Protein AF-A0A523BFM5-F1 (afdb_monomer)

Foldseek 3Di:
DDPVVVLVVLLVQLVVLVVVDFPQFDPCCVPDVVRDRDHDDDDDPPDCQNVVPPPDGHHDDPVSDGDPQQPCADSVSAHEDEDAAPVSVVVDDQVRYAYEYDPPHDLVRVLVNVVSCVVNNHHYDDDDPVSVVVNVVVVVVVVVVVVVVVVPDDDDDDDDDDDPPPVVVVVVVVVVVVVVVVVVVVVVVPD

InterPro domains:
  IPR001515 Large ribosomal subunit protein eL32 [PF01655] (22-126)
  IPR001515 Large ribosomal subunit protein eL32 [PTHR23413] (10-127)
  IPR001515 Large ribosomal subunit protein eL32 [SM01393] (21-126)
  IPR001515 Large ribosomal subunit protein eL32 [cd00513] (22-126)
  IPR023654 Large ribosomal subunit protein eL32, archaea [MF_00810] (5-127)
  IPR023654 Large ribosomal subunit protein eL32, archaea [NF006332] (5-128)
  IPR036351 Large ribosomal subunit protein eL32 superfamily [SSF52042] (8-128)

pLDDT: mean 77.93, std 21.85, range [27.77, 95.56]

Radius of gyration: 36.76 Å; Cα contacts (8 Å, |Δi|>4): 151; chains: 1; bounding box: 59×86×95 Å

Secondary structure (DSSP, 8-state):
--HHHHHHHHHHHHHHHHHH----PPTTTTT-TTS-SS------TT-TTTTT-TTSPPPP-GGGPPPGGGTTB-TTSPEEEEE-SSSGGGG--TTTEEEEE-TT--HHHHHHHHHHHHHTT--BS---HHHHHHHHHHHTHHHHHHHHHHHS-----PPPPPPTTHHHHHHHHHHHHHHHHHHHHHHTT--

Organism: NCBI:txid2056631

Mean predicted aligned error: 14.41 Å

Sequence (191 aa):
MSGSDKLSRALKIREKISQRRPDFIRQEANRFPRLGEKWRSCTGIRSKMRLKKKGRAAIVESGYRSPVLARGLHPSGKREILVYNIEDLNKINPSTDVIRIASTVGKRKRLEILEKSKTLGVTVVNIRPSEKVLLEKREAPSEEVKEKETKGKAPEEERPQEPEGAEKEAMERKEEGWSAEREEKELEGSE

Nearest PDB structures (foldseek):
  9e7f-assembly1_Ab  TM=9.589E-01  e=1.610E-13  Pyrobaculum calidifontis JCM 11548
  6th6-assembly1_Bd  TM=9.663E-01  e=3.292E-13  Thermococcus kodakarensis KOD1
  2qa4-assembly1_Y  TM=9.655E-01  e=1.854E-11  Haloarcula marismortui
  4adx-assembly1_Y  TM=9.747E-01  e=2.112E-11  Methanothermobacter thermautotrophicus str. Delta H
  4v6u-assembly1_Bb  TM=9.305E-01  e=1.102E-11  Pyrococcus furiosus DSM 3638

Solvent-accessible surface area (backbone atoms only — not comparable to full-atom values): 11811 Å² total; per-residue (Å²): 132,58,74,64,59,55,47,56,51,30,43,56,50,32,50,60,48,56,77,70,51,75,90,47,60,20,85,60,19,93,77,35,82,89,41,56,58,67,63,56,88,67,78,54,90,85,36,50,46,62,68,65,39,90,95,46,72,71,73,94,56,80,87,78,59,59,48,78,93,42,53,84,41,43,96,89,70,26,39,70,42,82,34,79,56,73,70,59,58,75,80,58,53,50,87,56,34,30,39,33,6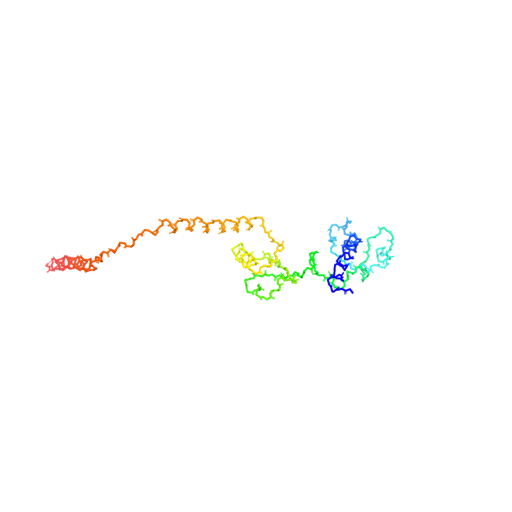9,45,87,86,53,51,72,70,62,47,51,56,42,49,54,53,27,59,78,64,60,36,52,66,74,78,75,51,73,70,57,54,55,52,51,53,62,57,57,54,55,58,56,61,49,52,58,49,55,68,71,66,71,67,82,89,74,85,75,82,83,80,75,83,60,62,67,53,56,59,48,50,58,51,52,54,53,57,50,51,63,48,51,54,57,55,61,72,68,71,120

Structure (mmCIF, N/CA/C/O backbone):
data_AF-A0A523BFM5-F1
#
_entry.id   AF-A0A523BFM5-F1
#
loop_
_atom_site.group_PDB
_atom_site.id
_atom_site.type_symbol
_atom_site.label_atom_id
_atom_site.label_alt_id
_atom_site.label_comp_id
_atom_site.label_asym_id
_atom_site.label_entity_id
_atom_site.label_seq_id
_atom_site.pdbx_PDB_ins_code
_atom_site.Cartn_x
_atom_site.Cartn_y
_atom_site.Cartn_z
_atom_site.occupancy
_atom_site.B_iso_or_equiv
_atom_site.auth_seq_id
_atom_site.auth_comp_id
_atom_site.auth_asym_id
_atom_site.auth_atom_id
_atom_site.pdbx_PDB_model_num
ATOM 1 N N . MET A 1 1 ? -20.603 -17.943 -12.851 1.00 55.81 1 MET A N 1
ATOM 2 C CA . MET A 1 1 ? -19.657 -17.675 -11.740 1.00 55.81 1 MET A CA 1
ATOM 3 C C . MET A 1 1 ? -20.125 -16.444 -10.986 1.00 55.81 1 MET A C 1
ATOM 5 O O . MET A 1 1 ? -20.315 -15.409 -11.627 1.00 55.81 1 MET A O 1
ATOM 9 N N . SER A 1 2 ? -20.326 -16.574 -9.672 1.00 76.94 2 SER A N 1
ATOM 10 C CA . SER A 1 2 ? -20.700 -15.473 -8.774 1.00 76.94 2 SER A CA 1
ATOM 11 C C . SER A 1 2 ? -19.661 -14.341 -8.831 1.00 76.94 2 SER A C 1
ATOM 13 O O . SER A 1 2 ? -18.497 -14.567 -9.176 1.00 76.94 2 SER A O 1
ATOM 15 N N . GLY A 1 3 ? -20.063 -13.103 -8.521 1.00 77.00 3 GLY A N 1
ATOM 16 C CA . GLY A 1 3 ? -19.151 -11.951 -8.471 1.00 77.00 3 GLY A CA 1
ATOM 17 C C . GLY A 1 3 ? -17.988 -12.145 -7.486 1.00 77.00 3 GLY A C 1
ATOM 18 O O . GLY A 1 3 ? -16.866 -11.726 -7.773 1.00 77.00 3 GLY A O 1
ATOM 19 N N . SER A 1 4 ? -18.233 -12.868 -6.388 1.00 81.44 4 SER A N 1
ATOM 20 C CA . SER A 1 4 ? -17.224 -13.219 -5.377 1.00 81.44 4 SER A CA 1
ATOM 21 C C . SER A 1 4 ? -16.111 -14.114 -5.944 1.00 81.44 4 SER A C 1
ATOM 23 O O . SER A 1 4 ? -14.922 -13.832 -5.775 1.00 81.44 4 SER A O 1
ATOM 25 N N . ASP A 1 5 ? -16.473 -15.134 -6.728 1.00 88.38 5 ASP A N 1
ATOM 26 C CA . ASP A 1 5 ? -15.509 -16.073 -7.322 1.00 88.38 5 ASP A CA 1
ATOM 27 C C . ASP A 1 5 ? -14.589 -15.393 -8.339 1.00 88.38 5 ASP A C 1
ATOM 29 O O . ASP A 1 5 ? -13.401 -15.709 -8.459 1.00 88.38 5 ASP A O 1
ATOM 33 N N . LYS A 1 6 ? -15.132 -14.424 -9.086 1.00 90.81 6 LYS A N 1
ATOM 34 C CA . LYS A 1 6 ? -14.347 -13.625 -10.035 1.00 90.81 6 LYS A CA 1
ATOM 35 C C . LYS A 1 6 ? -13.318 -12.768 -9.299 1.00 90.81 6 LYS A C 1
ATOM 37 O O . LYS A 1 6 ? -12.177 -12.669 -9.756 1.00 90.81 6 LYS A O 1
ATOM 42 N N . LEU A 1 7 ? -13.699 -12.180 -8.163 1.00 91.00 7 LEU A N 1
ATOM 43 C CA . LEU A 1 7 ? -12.813 -11.353 -7.348 1.00 91.00 7 LEU A CA 1
ATOM 44 C C . LEU A 1 7 ? -11.689 -12.182 -6.720 1.00 91.00 7 LEU A C 1
ATOM 46 O O . LEU A 1 7 ? -10.519 -11.820 -6.848 1.00 91.00 7 LEU A O 1
ATOM 50 N N . SER A 1 8 ? -12.016 -13.323 -6.111 1.00 91.88 8 SER A N 1
ATOM 51 C CA . SER A 1 8 ? -11.022 -14.200 -5.479 1.00 91.88 8 SER A CA 1
ATOM 52 C C . SER A 1 8 ? -10.000 -14.721 -6.495 1.00 91.88 8 SER A C 1
ATOM 54 O O . SER A 1 8 ? -8.789 -14.696 -6.252 1.00 91.88 8 SER A O 1
ATOM 56 N N . ARG A 1 9 ? -10.456 -15.100 -7.696 1.00 93.88 9 ARG A N 1
ATOM 57 C CA . ARG A 1 9 ? -9.575 -15.463 -8.812 1.00 93.88 9 ARG A CA 1
ATOM 58 C C . ARG A 1 9 ? -8.696 -14.289 -9.247 1.00 93.88 9 ARG A C 1
ATOM 60 O O . ARG A 1 9 ? -7.499 -14.479 -9.467 1.00 93.88 9 ARG A O 1
ATOM 67 N N . ALA A 1 10 ? -9.259 -13.088 -9.368 1.00 94.69 10 ALA A N 1
ATOM 68 C CA . ALA A 1 10 ? -8.510 -11.897 -9.762 1.00 94.69 10 ALA A CA 1
ATOM 69 C C . ALA A 1 10 ? -7.422 -11.521 -8.739 1.00 94.69 10 ALA A C 1
ATOM 71 O O . ALA A 1 10 ? -6.326 -11.133 -9.147 1.00 94.69 10 ALA A O 1
ATOM 72 N N . LEU A 1 11 ? -7.682 -11.688 -7.437 1.00 94.56 11 LEU A N 1
ATOM 73 C CA . LEU A 1 11 ? -6.696 -11.473 -6.371 1.00 94.56 11 LEU A CA 1
ATOM 74 C C . LEU A 1 11 ? -5.534 -12.468 -6.468 1.00 94.56 11 LEU A C 1
ATOM 76 O O . LEU A 1 11 ? -4.378 -12.049 -6.481 1.00 94.56 11 LEU A O 1
ATOM 80 N N . LYS A 1 12 ? -5.824 -13.759 -6.668 1.00 94.38 12 LYS A N 1
ATOM 81 C CA . LYS A 1 12 ? -4.789 -14.788 -6.882 1.00 94.38 12 LYS A CA 1
ATOM 82 C C . LYS A 1 12 ? -3.929 -14.496 -8.116 1.00 94.38 12 LYS A C 1
ATOM 84 O O . LYS A 1 12 ? -2.715 -14.678 -8.100 1.00 94.38 12 LYS A O 1
ATOM 89 N N . ILE A 1 13 ? -4.541 -14.028 -9.207 1.00 94.50 13 ILE A N 1
ATOM 90 C CA . ILE A 1 13 ? -3.803 -13.625 -10.416 1.00 94.50 13 ILE A CA 1
ATOM 91 C C . ILE A 1 13 ? -2.927 -12.400 -10.129 1.00 94.50 13 ILE A C 1
ATOM 93 O O . ILE A 1 13 ? -1.767 -12.372 -10.539 1.00 94.50 13 ILE A O 1
ATOM 97 N N . ARG A 1 14 ? -3.454 -11.396 -9.415 1.00 94.88 14 ARG A N 1
ATOM 98 C CA . ARG A 1 14 ? -2.687 -10.209 -9.014 1.00 94.88 14 ARG A CA 1
ATOM 99 C C . ARG A 1 14 ? -1.457 -10.594 -8.200 1.00 94.88 14 ARG A C 1
ATOM 101 O O . ARG A 1 14 ? -0.392 -10.049 -8.466 1.00 94.88 14 ARG A O 1
ATOM 108 N N . GLU A 1 15 ? -1.594 -11.506 -7.246 1.00 94.19 15 GLU A N 1
ATOM 109 C CA . GLU A 1 15 ? -0.484 -11.975 -6.417 1.00 94.19 15 GLU A CA 1
ATOM 110 C C . GLU A 1 15 ? 0.615 -12.624 -7.267 1.00 94.19 15 GLU A C 1
ATOM 112 O O . GLU A 1 15 ? 1.769 -12.203 -7.204 1.00 94.19 15 GLU A O 1
ATOM 117 N N . LYS A 1 16 ? 0.243 -13.543 -8.168 1.00 94.50 16 LYS A N 1
ATOM 118 C CA . LYS A 1 16 ? 1.182 -14.175 -9.112 1.00 94.50 16 LYS A CA 1
ATOM 119 C C . LYS A 1 16 ? 1.902 -13.161 -10.002 1.00 94.50 16 LYS A C 1
ATOM 121 O O . LYS A 1 16 ? 3.094 -13.302 -10.262 1.00 94.50 16 LYS A O 1
ATOM 126 N N . ILE A 1 17 ? 1.188 -12.142 -10.487 1.00 93.75 17 ILE A N 1
ATOM 127 C CA . ILE A 1 17 ? 1.792 -11.059 -11.275 1.00 93.75 17 ILE A CA 1
ATOM 128 C C . ILE A 1 17 ? 2.743 -10.242 -10.399 1.00 93.75 17 ILE A C 1
ATOM 130 O O . ILE A 1 17 ? 3.849 -9.944 -10.836 1.00 93.75 17 ILE A O 1
ATOM 134 N N . SER A 1 18 ? 2.342 -9.905 -9.171 1.00 92.00 18 SER A N 1
ATOM 135 C CA . SER A 1 18 ? 3.146 -9.106 -8.242 1.00 92.00 18 SER A CA 1
ATOM 136 C C . SER A 1 18 ? 4.462 -9.790 -7.886 1.00 92.00 18 SER A C 1
ATOM 138 O O . SER A 1 18 ? 5.485 -9.120 -7.867 1.00 92.00 18 SER A O 1
ATOM 140 N N . GLN A 1 19 ? 4.451 -11.107 -7.668 1.00 93.00 19 GLN A N 1
ATOM 141 C CA . GLN A 1 19 ? 5.654 -11.898 -7.379 1.00 93.00 19 GLN A CA 1
ATOM 142 C C . GLN A 1 19 ? 6.662 -11.904 -8.535 1.00 93.00 19 GLN A C 1
ATOM 144 O O . GLN A 1 19 ? 7.863 -11.994 -8.315 1.00 93.00 19 GLN A O 1
ATOM 149 N N . ARG A 1 20 ? 6.182 -11.819 -9.780 1.00 92.00 20 ARG A N 1
ATOM 150 C CA . ARG A 1 20 ? 7.031 -11.794 -10.983 1.00 92.00 20 ARG A CA 1
ATOM 151 C C . ARG A 1 20 ? 7.421 -10.382 -11.409 1.00 92.00 20 ARG A C 1
ATOM 153 O O . ARG A 1 20 ? 8.204 -10.222 -12.345 1.00 92.00 20 ARG A O 1
ATOM 160 N N . ARG A 1 21 ? 6.812 -9.358 -10.807 1.00 93.31 21 ARG A N 1
ATOM 161 C CA . ARG A 1 21 ? 6.975 -7.973 -11.235 1.00 93.31 21 ARG A CA 1
ATOM 162 C C . ARG A 1 21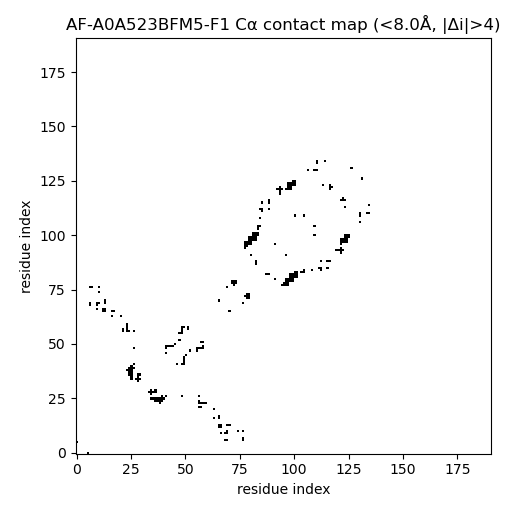 ? 8.333 -7.455 -10.750 1.00 93.31 21 ARG A C 1
ATOM 164 O O . ARG A 1 21 ? 8.612 -7.565 -9.563 1.00 93.31 21 ARG A O 1
ATOM 171 N N . PRO A 1 22 ? 9.155 -6.874 -11.635 1.00 92.62 22 PRO A N 1
ATOM 172 C CA . PRO A 1 22 ? 10.408 -6.242 -11.238 1.00 92.62 22 PRO A CA 1
ATOM 173 C C . PRO A 1 22 ? 10.136 -4.957 -10.437 1.00 92.62 22 PRO A C 1
ATOM 175 O O . PRO A 1 22 ? 9.082 -4.335 -10.587 1.00 92.62 22 PRO A O 1
ATOM 178 N N . ASP A 1 23 ? 11.127 -4.498 -9.673 1.00 91.44 23 ASP A N 1
ATOM 179 C CA . ASP A 1 23 ? 11.022 -3.289 -8.835 1.00 91.44 23 ASP A CA 1
ATOM 180 C C . ASP A 1 23 ? 10.967 -1.971 -9.629 1.00 91.44 23 ASP A C 1
ATOM 182 O O . ASP A 1 23 ? 10.718 -0.908 -9.069 1.00 91.44 23 ASP A O 1
ATOM 186 N N . PHE A 1 24 ? 11.169 -2.031 -10.952 1.00 93.31 24 PHE A N 1
ATOM 187 C CA . PHE A 1 24 ? 11.199 -0.876 -11.859 1.00 93.31 24 PHE A CA 1
ATOM 188 C C . PHE A 1 24 ? 12.137 0.240 -11.386 1.00 93.31 24 PHE A C 1
ATOM 190 O O . PHE A 1 24 ? 11.748 1.393 -11.197 1.00 93.31 24 PHE A O 1
ATOM 197 N N . ILE A 1 25 ? 13.412 -0.105 -11.253 1.00 92.56 25 ILE A N 1
ATOM 198 C CA . ILE A 1 25 ? 14.462 0.822 -10.837 1.00 92.56 25 ILE A CA 1
ATOM 199 C C . ILE A 1 25 ? 14.996 1.590 -12.053 1.00 92.56 25 ILE A C 1
ATOM 201 O O . ILE A 1 25 ? 15.069 1.065 -13.169 1.00 92.56 25 ILE A O 1
ATOM 205 N N . ARG A 1 26 ? 15.396 2.849 -11.849 1.00 93.38 26 ARG A N 1
ATOM 206 C CA . ARG A 1 26 ? 16.090 3.649 -12.870 1.00 93.38 26 ARG A CA 1
ATOM 207 C C . ARG A 1 26 ? 17.360 2.951 -13.381 1.00 93.38 26 ARG A C 1
ATOM 209 O O . ARG A 1 26 ? 18.105 2.334 -12.623 1.00 93.38 26 ARG A O 1
ATOM 216 N N . GLN A 1 27 ? 17.661 3.120 -14.672 1.00 92.88 27 GLN A N 1
ATOM 217 C CA . GLN A 1 27 ? 18.933 2.669 -15.239 1.00 92.88 27 GLN A CA 1
ATOM 218 C C . GLN A 1 27 ? 20.125 3.218 -14.438 1.00 92.88 27 GLN A C 1
ATOM 220 O O . GLN A 1 27 ? 20.233 4.424 -14.230 1.00 92.88 27 GLN A O 1
ATOM 225 N N . GLU A 1 28 ? 21.037 2.317 -14.061 1.00 90.94 28 GLU A N 1
ATOM 226 C CA . GLU A 1 28 ? 22.298 2.628 -13.370 1.00 90.94 28 GLU A CA 1
ATOM 227 C C . GLU A 1 28 ? 22.141 3.278 -11.982 1.00 90.94 28 GLU A C 1
ATOM 229 O O . GLU A 1 28 ? 23.125 3.786 -11.450 1.00 90.94 28 GLU A O 1
ATOM 234 N N . ALA A 1 29 ? 20.959 3.184 -11.354 1.00 92.00 29 ALA A N 1
ATOM 235 C CA . ALA A 1 29 ? 20.759 3.626 -9.968 1.00 92.00 29 ALA A CA 1
ATOM 236 C C . ALA A 1 29 ? 21.742 2.942 -9.001 1.00 92.00 29 ALA A C 1
ATOM 238 O O . ALA A 1 29 ? 22.412 3.600 -8.217 1.00 92.00 29 ALA A O 1
ATOM 239 N N . ASN A 1 30 ? 21.944 1.631 -9.160 1.00 89.19 30 ASN A N 1
ATOM 240 C CA . ASN A 1 30 ? 22.870 0.859 -8.324 1.00 89.19 30 ASN A CA 1
ATOM 241 C C . ASN A 1 30 ? 24.346 1.249 -8.530 1.00 89.19 30 ASN A C 1
ATOM 243 O O . ASN A 1 30 ? 25.183 0.948 -7.688 1.00 89.19 30 ASN A O 1
ATOM 247 N N . ARG A 1 31 ? 24.693 1.858 -9.674 1.00 92.12 31 ARG A N 1
ATOM 248 C CA . ARG A 1 31 ? 26.074 2.255 -9.999 1.00 92.12 31 ARG A CA 1
ATOM 249 C C . ARG A 1 31 ? 26.399 3.640 -9.452 1.00 92.12 31 ARG A C 1
ATOM 251 O O . ARG A 1 31 ? 27.527 3.882 -9.038 1.00 92.12 31 ARG A O 1
ATOM 258 N N . PHE A 1 32 ? 25.440 4.558 -9.514 1.00 92.62 32 PHE A N 1
ATOM 259 C CA . PHE A 1 32 ? 25.644 5.953 -9.154 1.00 92.62 32 PHE A CA 1
ATOM 260 C C . PHE A 1 32 ? 24.677 6.348 -8.036 1.00 92.62 32 PHE A C 1
ATOM 262 O O . PHE A 1 32 ? 23.510 6.581 -8.334 1.00 92.62 32 PHE A O 1
ATOM 269 N N . PRO A 1 33 ? 25.151 6.551 -6.793 1.00 90.62 33 PRO A N 1
ATOM 270 C CA . PRO A 1 33 ? 24.291 6.923 -5.662 1.00 90.62 33 PRO A CA 1
ATOM 271 C C . PRO A 1 33 ? 23.482 8.211 -5.884 1.00 90.62 33 PRO A C 1
ATOM 273 O O . PRO A 1 33 ? 22.367 8.354 -5.396 1.00 90.62 33 PRO A O 1
ATOM 276 N N . ARG A 1 34 ? 24.009 9.143 -6.693 1.00 94.31 34 ARG A N 1
ATOM 277 C CA . ARG A 1 34 ? 23.294 10.362 -7.124 1.00 94.31 34 ARG A CA 1
ATOM 278 C C . ARG A 1 34 ? 22.042 10.076 -7.967 1.00 94.31 34 ARG A C 1
ATOM 280 O O . ARG A 1 34 ? 21.161 10.923 -8.088 1.00 94.31 34 ARG A O 1
ATOM 287 N N . LEU A 1 35 ? 21.981 8.913 -8.616 1.00 88.31 35 LEU A N 1
ATOM 288 C CA . LEU A 1 35 ? 20.830 8.451 -9.380 1.00 88.31 35 LEU A CA 1
ATOM 289 C C . LEU A 1 35 ? 19.948 7.629 -8.434 1.00 88.31 35 LEU A C 1
ATOM 291 O O . LEU A 1 35 ? 20.120 6.426 -8.312 1.00 88.31 35 LEU A O 1
ATOM 295 N N . GLY A 1 36 ? 18.993 8.279 -7.766 1.00 90.56 36 GLY A N 1
ATOM 296 C CA . GLY A 1 36 ? 18.035 7.570 -6.912 1.00 90.56 36 GLY A CA 1
ATOM 297 C C . GLY A 1 36 ? 17.218 6.504 -7.661 1.00 90.56 36 GLY A C 1
ATOM 298 O O . GLY A 1 36 ? 17.130 6.502 -8.892 1.00 90.56 36 GLY A O 1
ATOM 299 N N . GLU A 1 37 ? 16.560 5.631 -6.901 1.00 92.00 37 GLU A N 1
ATOM 300 C CA . GLU A 1 37 ? 15.882 4.428 -7.413 1.00 92.00 37 GLU A CA 1
ATOM 301 C C . GLU A 1 37 ? 14.597 4.712 -8.203 1.00 92.00 37 GLU A C 1
ATOM 303 O O . GLU A 1 37 ? 14.113 3.860 -8.950 1.00 92.00 37 GLU A O 1
ATOM 308 N N . LYS A 1 38 ? 14.056 5.931 -8.093 1.00 93.88 38 LYS A N 1
ATOM 309 C CA . LYS A 1 38 ? 12.814 6.343 -8.757 1.00 93.88 38 LYS A CA 1
ATOM 310 C C . LYS A 1 38 ? 12.897 6.134 -10.269 1.00 93.88 38 LYS A C 1
ATOM 312 O O . LYS A 1 38 ? 13.712 6.772 -10.938 1.00 93.88 38 LYS A O 1
ATOM 317 N N . TRP A 1 39 ? 11.981 5.323 -10.806 1.00 93.50 39 TRP A N 1
ATOM 318 C CA . TRP A 1 39 ? 11.864 5.049 -12.237 1.00 93.50 39 TRP A CA 1
ATOM 319 C C . TRP A 1 39 ? 11.937 6.322 -13.092 1.00 93.50 39 TRP A C 1
ATOM 321 O O . TRP A 1 39 ? 11.258 7.322 -12.837 1.00 93.50 39 TRP A O 1
ATOM 331 N N . ARG A 1 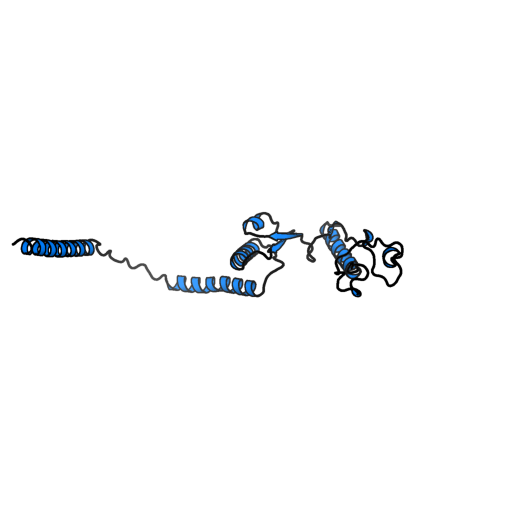40 ? 12.738 6.259 -14.156 1.00 93.00 40 ARG A N 1
ATOM 332 C CA . ARG A 1 40 ? 12.776 7.246 -15.238 1.00 93.00 40 ARG A CA 1
ATOM 333 C C . ARG A 1 40 ? 12.860 6.499 -16.557 1.00 93.00 40 ARG A C 1
ATOM 335 O O . ARG A 1 40 ? 13.607 5.528 -16.668 1.00 93.00 40 ARG A O 1
ATOM 342 N N . SER A 1 41 ? 12.119 6.978 -17.552 1.00 92.19 41 SER A N 1
ATOM 343 C CA . SER A 1 41 ? 12.194 6.415 -18.898 1.00 92.19 41 SER A CA 1
ATOM 344 C C . SER A 1 41 ? 13.618 6.530 -19.449 1.00 92.19 41 SER A C 1
ATOM 346 O O . SER A 1 41 ? 14.269 7.569 -19.313 1.00 92.19 41 SER A O 1
ATOM 348 N N . CYS A 1 42 ? 14.110 5.452 -20.056 1.00 92.31 42 CYS A N 1
ATOM 349 C CA . CYS A 1 42 ? 15.436 5.407 -20.661 1.00 92.31 42 CYS A CA 1
ATOM 350 C C . CYS A 1 42 ? 15.395 6.035 -22.056 1.00 92.31 42 CYS A C 1
ATOM 352 O O . CYS A 1 42 ? 14.895 5.423 -22.997 1.00 92.31 42 CYS A O 1
ATOM 354 N N . THR A 1 43 ? 15.958 7.230 -22.206 1.00 92.00 43 THR A N 1
ATOM 355 C CA . THR A 1 43 ? 15.940 7.981 -23.474 1.00 92.00 43 THR A CA 1
ATOM 356 C C . THR A 1 43 ? 17.129 7.674 -24.388 1.00 92.00 43 THR A C 1
ATOM 358 O O . THR A 1 43 ? 17.009 7.754 -25.606 1.00 92.00 43 THR A O 1
ATOM 361 N N . GLY A 1 44 ? 18.280 7.282 -23.832 1.00 93.06 44 GLY A N 1
ATOM 362 C CA . GLY A 1 44 ? 19.520 7.118 -24.596 1.00 93.06 44 GLY A CA 1
ATOM 363 C C . GLY A 1 44 ? 19.432 6.077 -25.720 1.00 93.06 44 GLY A C 1
ATOM 364 O O . GLY A 1 44 ? 19.070 4.920 -25.493 1.00 93.06 44 GLY A O 1
ATOM 365 N N . ILE A 1 45 ? 19.865 6.451 -26.929 1.00 94.00 45 ILE A N 1
ATOM 366 C CA . ILE A 1 45 ? 19.810 5.592 -28.127 1.00 94.00 45 ILE A CA 1
ATOM 367 C C . ILE A 1 45 ? 20.566 4.272 -27.903 1.00 94.00 45 ILE A C 1
ATOM 369 O O . ILE A 1 45 ? 20.063 3.200 -28.238 1.00 94.00 45 ILE A O 1
ATOM 373 N N . ARG A 1 46 ? 21.738 4.320 -27.257 1.00 94.25 46 ARG A N 1
ATOM 374 C CA . ARG A 1 46 ? 22.566 3.134 -26.966 1.00 94.25 46 ARG A CA 1
ATOM 375 C C . ARG A 1 46 ? 22.237 2.439 -25.637 1.00 94.25 46 ARG A C 1
ATOM 377 O O . ARG A 1 46 ? 22.925 1.475 -25.286 1.00 94.25 46 ARG A O 1
ATOM 384 N N . SER A 1 47 ? 21.215 2.893 -24.902 1.00 94.00 47 SER A N 1
ATOM 385 C CA . SER A 1 47 ? 20.830 2.290 -23.620 1.00 94.00 47 SER A CA 1
ATOM 386 C C . SER A 1 47 ? 20.437 0.827 -23.812 1.00 94.00 47 SER A C 1
ATOM 388 O O . SER A 1 47 ? 19.545 0.489 -24.589 1.00 94.00 47 SER A O 1
ATOM 390 N N . LYS A 1 48 ? 21.105 -0.065 -23.075 1.00 93.62 48 LYS A N 1
ATOM 391 C CA . LYS A 1 48 ? 20.819 -1.503 -23.132 1.00 93.62 48 LYS A CA 1
ATOM 392 C C . LYS A 1 48 ? 19.491 -1.851 -22.458 1.00 93.62 48 LYS A C 1
ATOM 394 O O . LYS A 1 48 ? 18.865 -2.822 -22.868 1.00 93.62 48 LYS A O 1
ATOM 399 N N . MET A 1 49 ? 19.068 -1.047 -21.476 1.00 94.25 49 MET A N 1
ATOM 400 C CA . MET A 1 49 ? 17.744 -1.151 -20.861 1.00 94.25 49 MET A CA 1
ATOM 401 C C . MET A 1 49 ? 16.661 -0.770 -21.877 1.00 94.25 49 MET A C 1
ATOM 403 O O . MET A 1 49 ? 15.749 -1.561 -22.084 1.00 94.25 49 MET A O 1
ATOM 407 N N . ARG A 1 50 ? 16.821 0.356 -22.601 1.00 94.62 50 ARG A N 1
ATOM 408 C CA . ARG A 1 50 ? 15.921 0.774 -23.703 1.00 94.62 50 ARG A CA 1
ATOM 409 C C . ARG A 1 50 ? 15.757 -0.304 -24.772 1.00 94.62 50 ARG A C 1
ATOM 411 O O . ARG A 1 50 ? 14.648 -0.569 -25.216 1.00 94.62 50 ARG A O 1
ATOM 418 N N . LEU A 1 51 ? 16.861 -0.947 -25.144 1.00 94.19 51 LEU A N 1
ATOM 419 C CA . LEU A 1 51 ? 16.891 -2.050 -26.111 1.00 94.19 51 LEU A CA 1
ATOM 420 C C . LEU A 1 51 ? 16.430 -3.402 -25.528 1.00 94.19 51 LEU A C 1
ATOM 422 O O . LEU A 1 51 ? 16.535 -4.410 -26.219 1.00 94.19 51 LEU A O 1
ATOM 426 N N . LYS A 1 52 ? 15.983 -3.446 -24.264 1.00 93.50 52 LYS A N 1
ATOM 427 C CA . LYS A 1 52 ? 15.518 -4.650 -23.551 1.00 93.50 52 LYS A CA 1
ATOM 428 C C . LYS A 1 52 ? 16.495 -5.833 -23.625 1.00 93.50 52 LYS A C 1
ATOM 430 O O . LYS A 1 52 ? 16.088 -6.988 -23.727 1.00 93.50 52 LYS A O 1
ATOM 435 N N . LYS A 1 53 ? 17.807 -5.565 -23.580 1.00 94.25 53 LYS A N 1
ATOM 436 C CA . LYS A 1 53 ? 18.813 -6.639 -23.595 1.00 94.25 53 LYS A CA 1
ATOM 437 C C . LYS A 1 53 ? 18.727 -7.478 -22.315 1.00 94.25 53 LYS A C 1
ATOM 439 O O . LYS A 1 53 ? 18.611 -6.923 -21.221 1.00 94.25 53 LYS A O 1
ATOM 444 N N . LYS A 1 54 ? 18.868 -8.803 -22.448 1.00 92.06 54 LYS A N 1
ATOM 445 C CA . LYS A 1 54 ? 18.939 -9.747 -21.318 1.00 92.06 54 LYS A CA 1
ATOM 446 C C . LYS A 1 54 ? 20.020 -9.310 -20.315 1.00 92.06 54 LYS A C 1
ATOM 448 O O . LYS A 1 54 ? 21.092 -8.859 -20.714 1.00 92.06 54 LYS A O 1
ATOM 453 N N . GLY A 1 55 ? 19.719 -9.420 -19.020 1.00 89.12 55 GLY A N 1
ATOM 454 C CA . GLY A 1 55 ? 20.610 -9.004 -17.927 1.00 89.12 55 GLY A CA 1
ATOM 455 C C . GLY A 1 55 ? 20.485 -7.531 -17.515 1.00 89.12 55 GLY A C 1
ATOM 456 O O . GLY A 1 55 ? 21.179 -7.088 -16.604 1.00 89.12 55 GLY A O 1
ATOM 457 N N . ARG A 1 56 ? 19.610 -6.749 -18.159 1.00 91.31 56 ARG A N 1
ATOM 458 C CA . ARG A 1 56 ? 19.211 -5.415 -17.681 1.00 91.31 56 ARG A CA 1
ATOM 459 C C . ARG A 1 56 ? 17.837 -5.479 -17.022 1.00 91.31 56 ARG A C 1
ATOM 461 O O . ARG A 1 56 ? 17.051 -6.370 -17.335 1.00 91.31 56 ARG A O 1
ATOM 468 N N . ALA A 1 57 ? 17.562 -4.536 -16.117 1.00 90.19 57 ALA A N 1
ATOM 469 C CA . ALA A 1 57 ? 16.243 -4.434 -15.499 1.00 90.19 57 ALA A CA 1
ATOM 470 C C . ALA A 1 57 ? 15.176 -4.207 -16.581 1.00 90.19 57 ALA A C 1
ATOM 472 O O . ALA A 1 57 ? 15.439 -3.562 -17.601 1.00 90.19 57 ALA A O 1
ATOM 473 N N . ALA A 1 58 ? 13.991 -4.765 -16.368 1.00 91.44 58 ALA A N 1
ATOM 474 C CA . ALA A 1 58 ? 12.897 -4.659 -17.318 1.00 91.44 58 ALA A CA 1
ATOM 475 C C . ALA A 1 58 ? 12.306 -3.240 -17.353 1.00 91.44 58 ALA A C 1
ATOM 477 O O . ALA A 1 58 ? 12.284 -2.523 -16.352 1.00 91.44 58 ALA A O 1
ATOM 478 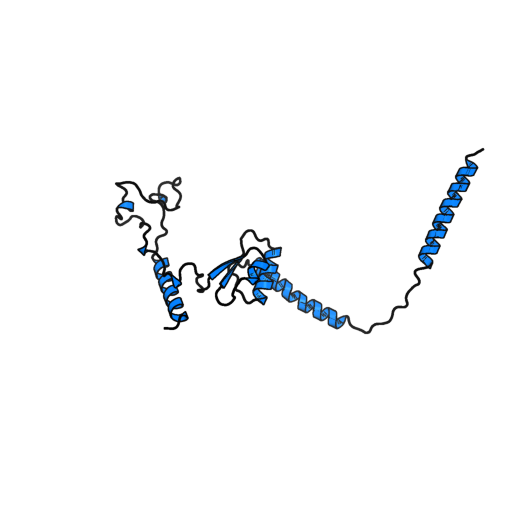N N . ILE A 1 59 ? 11.817 -2.853 -18.532 1.00 93.06 59 ILE A N 1
ATOM 479 C CA . ILE A 1 59 ? 11.134 -1.577 -18.751 1.00 93.06 59 ILE A CA 1
ATOM 480 C C . ILE A 1 59 ? 9.684 -1.657 -18.283 1.00 93.06 59 ILE A C 1
ATOM 482 O O . ILE A 1 59 ? 9.040 -2.700 -18.386 1.00 93.06 59 ILE A O 1
ATOM 486 N N . VAL A 1 60 ? 9.167 -0.534 -17.781 1.00 94.75 60 VAL A N 1
ATOM 487 C CA . VAL A 1 60 ? 7.746 -0.384 -17.452 1.00 94.75 60 VAL A CA 1
ATOM 488 C C . VAL A 1 60 ? 6.899 -0.483 -18.721 1.00 94.75 60 VAL A C 1
ATOM 490 O O . VAL A 1 60 ? 7.036 0.323 -19.637 1.00 94.75 60 VAL A O 1
ATOM 493 N N . GLU A 1 61 ? 5.984 -1.450 -18.739 1.00 93.06 61 GLU A N 1
ATOM 494 C CA . GLU A 1 61 ? 5.050 -1.717 -19.838 1.00 93.06 61 GLU A CA 1
ATOM 495 C C . GLU A 1 61 ? 3.645 -2.013 -19.302 1.00 93.06 61 GLU A C 1
ATOM 497 O O . GLU A 1 61 ? 3.473 -2.424 -18.150 1.00 93.06 61 GLU A O 1
ATOM 502 N N . SER A 1 62 ? 2.625 -1.854 -20.151 1.00 93.06 62 SER A N 1
ATOM 503 C CA . SER A 1 62 ? 1.225 -2.141 -19.803 1.00 93.06 62 SER A CA 1
ATOM 504 C C . SER A 1 62 ? 0.981 -3.612 -19.444 1.00 93.06 62 SER A C 1
ATOM 506 O O . SER A 1 62 ? 0.077 -3.898 -18.658 1.00 93.06 62 SER A O 1
ATOM 508 N N . GLY A 1 63 ? 1.809 -4.534 -19.949 1.00 91.50 63 GLY A N 1
ATOM 509 C CA . GLY A 1 63 ? 1.719 -5.971 -19.667 1.00 91.50 63 GLY A CA 1
ATOM 510 C C . GLY A 1 63 ? 1.940 -6.347 -18.197 1.00 91.50 63 GLY A C 1
ATOM 511 O O . GLY A 1 63 ? 1.442 -7.373 -17.748 1.00 91.50 63 GLY A O 1
ATOM 512 N N . TYR A 1 64 ? 2.605 -5.497 -17.407 1.00 93.19 64 TYR A N 1
ATOM 513 C CA . TYR A 1 64 ? 2.818 -5.734 -15.970 1.00 93.19 64 TYR A CA 1
ATOM 514 C C . TYR A 1 64 ? 1.622 -5.335 -15.092 1.00 93.19 64 TYR A C 1
ATOM 516 O O . TYR A 1 64 ? 1.694 -5.385 -13.860 1.00 93.19 64 TYR A O 1
ATOM 524 N N . ARG A 1 65 ? 0.524 -4.877 -15.698 1.00 93.69 65 ARG A N 1
ATOM 525 C CA . ARG A 1 65 ? -0.634 -4.357 -14.975 1.00 93.69 65 ARG A CA 1
ATOM 526 C C . ARG A 1 65 ? -1.458 -5.491 -14.363 1.00 93.69 65 ARG A C 1
ATOM 528 O O . ARG A 1 65 ? -1.740 -6.498 -15.001 1.00 93.69 65 ARG A O 1
ATOM 535 N N . SER A 1 66 ? -1.920 -5.295 -13.130 1.00 93.62 66 SER A N 1
ATOM 536 C CA . SER A 1 66 ? -2.845 -6.228 -12.471 1.00 93.62 66 SER A CA 1
ATOM 537 C C . SER A 1 66 ? -4.259 -6.180 -13.082 1.00 93.62 66 SER A C 1
ATOM 539 O O . SER A 1 66 ? -4.634 -5.138 -13.646 1.00 93.62 66 SER A O 1
ATOM 541 N N . PRO A 1 67 ? -5.072 -7.249 -12.923 1.00 94.88 67 PRO A N 1
ATOM 542 C CA . PRO A 1 67 ? -6.470 -7.280 -13.356 1.00 94.88 67 PRO A CA 1
ATOM 543 C C . PRO A 1 67 ? -7.258 -6.078 -12.838 1.00 94.88 67 PRO A C 1
ATOM 545 O O . PRO A 1 67 ? -7.042 -5.644 -11.709 1.00 94.88 67 PRO A O 1
ATOM 548 N N . VAL A 1 68 ? -8.181 -5.553 -13.648 1.00 93.06 68 VAL A N 1
ATOM 549 C CA . VAL A 1 68 ? -8.944 -4.334 -13.318 1.00 93.06 68 VAL A CA 1
ATOM 550 C C . VAL A 1 68 ? -9.712 -4.494 -12.004 1.00 93.06 68 VAL A C 1
ATOM 552 O O . VAL A 1 68 ? -9.601 -3.630 -11.145 1.00 93.06 68 VAL A O 1
ATOM 555 N N . LEU A 1 69 ? -10.391 -5.630 -11.819 1.00 92.56 69 LEU A N 1
ATOM 556 C CA . LEU A 1 69 ? -11.212 -5.913 -10.635 1.00 92.56 69 LEU A CA 1
ATOM 557 C C . LEU A 1 69 ? -10.419 -5.914 -9.323 1.00 92.56 69 LEU A C 1
ATOM 559 O O . LEU A 1 69 ? -10.942 -5.518 -8.293 1.00 92.56 69 LEU A O 1
ATOM 563 N N . ALA A 1 70 ? -9.165 -6.367 -9.356 1.00 92.25 70 ALA A N 1
ATOM 564 C CA . ALA A 1 70 ? -8.330 -6.517 -8.165 1.00 92.25 70 ALA A CA 1
ATOM 565 C C . ALA A 1 70 ? -7.373 -5.335 -7.945 1.00 92.25 70 ALA A C 1
ATOM 567 O O . ALA A 1 70 ? -6.585 -5.341 -6.997 1.00 92.25 70 ALA A O 1
ATOM 568 N N . ARG A 1 71 ? -7.360 -4.350 -8.845 1.00 92.00 71 ARG A N 1
ATOM 569 C CA . ARG A 1 71 ? -6.396 -3.248 -8.824 1.00 92.00 71 ARG A CA 1
ATOM 570 C C . ARG A 1 71 ? -6.753 -2.255 -7.719 1.00 92.00 71 ARG A C 1
ATOM 572 O O . ARG A 1 71 ? -7.882 -1.795 -7.654 1.00 92.00 71 ARG A O 1
ATOM 579 N N . GLY A 1 72 ? -5.779 -1.904 -6.880 1.00 90.00 72 GLY A N 1
ATOM 580 C CA . GLY A 1 72 ? -5.972 -0.924 -5.801 1.00 90.00 72 GLY A CA 1
ATOM 581 C C . GLY A 1 72 ? -6.704 -1.454 -4.561 1.00 90.00 72 GLY A C 1
ATOM 582 O O . GLY A 1 72 ? -6.908 -0.696 -3.624 1.00 90.00 72 GLY A O 1
ATOM 583 N N . LEU A 1 73 ? -7.069 -2.739 -4.527 1.00 94.00 73 LEU A N 1
ATOM 584 C CA . LEU A 1 73 ? -7.648 -3.366 -3.334 1.00 94.00 73 LEU A CA 1
ATOM 585 C C . LEU A 1 73 ? -6.567 -3.750 -2.309 1.00 94.00 73 LEU A C 1
ATOM 587 O O . LEU A 1 73 ? -5.420 -4.030 -2.678 1.00 94.00 73 LEU A O 1
ATOM 591 N N . HIS A 1 74 ? -6.941 -3.835 -1.037 1.00 92.94 74 HIS A N 1
ATOM 592 C CA . HIS A 1 74 ? -6.141 -4.488 -0.000 1.00 92.94 74 HIS A CA 1
ATOM 593 C C . HIS A 1 74 ? -5.992 -5.990 -0.334 1.00 92.94 74 HIS A C 1
ATOM 595 O O . HIS A 1 74 ? -6.866 -6.541 -1.013 1.00 92.94 74 HIS A O 1
ATOM 601 N N . PRO A 1 75 ? -4.946 -6.701 0.129 1.00 89.62 75 PRO A N 1
ATOM 602 C CA . PRO A 1 75 ? -4.846 -8.158 -0.012 1.00 89.62 75 PRO A CA 1
ATOM 603 C C . PRO A 1 75 ? -6.091 -8.926 0.459 1.00 89.62 75 PRO A C 1
ATOM 605 O O . PRO A 1 75 ? -6.450 -9.933 -0.140 1.00 89.62 75 PRO A O 1
ATOM 608 N N . SER A 1 76 ? -6.814 -8.400 1.455 1.00 88.62 76 SER A N 1
ATOM 609 C CA . SER A 1 76 ? -8.110 -8.940 1.910 1.00 88.62 76 SER A CA 1
ATOM 610 C C . SER A 1 76 ? -9.259 -8.776 0.903 1.00 88.62 76 SER A C 1
ATOM 612 O O . SER A 1 76 ? -10.364 -9.228 1.172 1.00 88.62 76 SER A O 1
ATOM 614 N N . GLY A 1 77 ? -9.047 -8.093 -0.224 1.00 90.31 77 GLY A N 1
ATOM 615 C CA . GLY A 1 77 ? -10.057 -7.876 -1.262 1.00 90.31 77 GLY A CA 1
ATOM 616 C C . GLY A 1 77 ? -10.996 -6.691 -1.032 1.00 90.31 77 GLY A C 1
ATOM 617 O O . GLY A 1 77 ? -11.893 -6.473 -1.840 1.00 90.31 77 GLY A O 1
ATOM 618 N N . LYS A 1 78 ? -10.786 -5.908 0.028 1.00 92.50 78 LYS A N 1
ATOM 619 C CA . LYS A 1 78 ? -11.565 -4.702 0.342 1.00 92.50 78 LYS A CA 1
ATOM 620 C C . LYS A 1 78 ? -10.867 -3.432 -0.160 1.00 92.50 78 LYS A C 1
ATOM 622 O O . LYS A 1 78 ? -9.654 -3.438 -0.381 1.00 92.50 78 LYS A O 1
ATOM 627 N N . ARG A 1 79 ? -11.611 -2.341 -0.355 1.00 93.38 79 ARG A N 1
ATOM 628 C CA . ARG A 1 79 ? -11.044 -1.033 -0.739 1.00 93.38 79 ARG A CA 1
ATOM 629 C C . ARG A 1 79 ? -10.476 -0.325 0.485 1.00 93.38 79 ARG A C 1
ATOM 631 O O . ARG A 1 79 ? -11.124 -0.288 1.521 1.00 93.38 79 ARG A O 1
ATOM 638 N N . GLU A 1 80 ? -9.286 0.252 0.364 1.00 93.44 80 GLU A N 1
ATOM 639 C CA . GLU A 1 80 ? -8.714 1.070 1.436 1.00 93.44 80 GLU A CA 1
ATOM 640 C C . GLU A 1 80 ? -9.221 2.510 1.338 1.00 93.44 80 GLU A C 1
ATOM 642 O O . GLU A 1 80 ? -9.079 3.148 0.294 1.00 93.44 80 GLU A O 1
ATOM 647 N N . ILE A 1 81 ? -9.775 3.027 2.433 1.00 94.12 81 ILE A N 1
ATOM 648 C CA . ILE A 1 81 ? -10.197 4.422 2.569 1.00 94.12 81 ILE A CA 1
ATOM 649 C C . ILE A 1 81 ? -9.308 5.097 3.609 1.00 94.12 81 ILE A C 1
ATOM 651 O O . ILE A 1 81 ? -9.123 4.590 4.718 1.00 94.12 81 ILE A O 1
ATOM 655 N N . LEU A 1 82 ? -8.740 6.242 3.232 1.00 94.25 82 LEU A N 1
ATOM 656 C CA . LEU A 1 82 ? -7.926 7.064 4.117 1.00 94.25 82 LEU A CA 1
ATOM 657 C C . LEU A 1 82 ? -8.837 7.945 4.980 1.00 94.25 82 LEU A C 1
ATOM 659 O O . LEU A 1 82 ? -9.648 8.692 4.441 1.00 94.25 82 LEU A O 1
ATOM 663 N N . VAL A 1 83 ? -8.689 7.857 6.300 1.00 95.38 83 VAL A N 1
ATOM 664 C CA . VAL A 1 83 ? -9.542 8.550 7.279 1.00 95.38 83 VAL A CA 1
A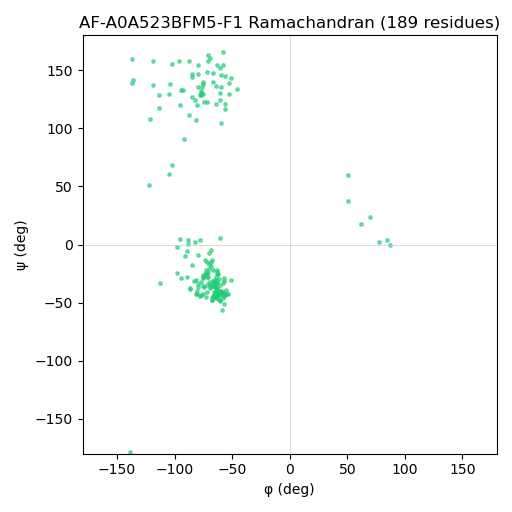TOM 665 C C . VAL A 1 83 ? -8.725 9.517 8.128 1.00 95.38 83 VAL A C 1
ATOM 667 O O . VAL A 1 83 ? -7.640 9.164 8.610 1.00 95.38 83 VAL A O 1
ATOM 670 N N . TYR A 1 84 ? -9.270 10.715 8.349 1.00 94.56 84 TYR A N 1
ATOM 671 C CA . TYR A 1 84 ? -8.655 11.762 9.167 1.00 94.56 84 TYR A CA 1
ATOM 672 C C . TYR A 1 84 ? -9.436 12.043 10.452 1.00 94.56 84 TYR A C 1
ATOM 674 O O . TYR A 1 84 ? -8.831 12.389 11.471 1.00 94.56 84 TYR A O 1
ATOM 682 N N . ASN A 1 85 ? -10.762 11.906 10.415 1.00 93.44 85 ASN A N 1
ATOM 683 C CA . ASN A 1 85 ? -11.646 12.246 11.525 1.00 93.44 85 ASN A CA 1
ATOM 684 C C . ASN A 1 85 ? -12.769 11.204 11.729 1.00 93.44 85 ASN A C 1
ATOM 686 O O . ASN A 1 85 ? -12.841 10.175 11.062 1.00 93.44 85 ASN A O 1
ATOM 690 N N . ILE A 1 86 ? -13.631 11.475 12.706 1.00 92.12 86 ILE A N 1
ATOM 691 C CA . ILE A 1 86 ? -14.756 10.620 13.107 1.00 92.12 86 ILE A CA 1
ATOM 692 C C . ILE A 1 86 ? -15.924 10.692 12.108 1.00 92.12 86 ILE A C 1
ATOM 694 O O . ILE A 1 86 ? -16.721 9.755 12.017 1.00 92.12 86 ILE A O 1
ATOM 698 N N . GLU A 1 87 ? -16.048 11.800 11.381 1.00 91.88 87 GLU A N 1
ATOM 699 C CA . GLU A 1 87 ? -17.119 12.050 10.411 1.00 91.88 87 GLU A CA 1
ATOM 700 C C . GLU A 1 87 ? -16.904 11.250 9.125 1.00 91.88 87 GLU A C 1
ATOM 702 O O . GLU A 1 87 ? -17.857 10.714 8.558 1.00 91.88 87 GLU A O 1
ATOM 707 N N . ASP A 1 88 ? -15.647 11.089 8.711 1.00 90.38 88 ASP A N 1
ATOM 708 C CA . ASP A 1 88 ? -15.238 10.281 7.564 1.00 90.38 88 ASP A CA 1
ATOM 709 C C . ASP A 1 88 ? -15.713 8.827 7.701 1.00 90.38 88 ASP A C 1
ATOM 711 O O . ASP A 1 88 ? -16.045 8.194 6.701 1.00 90.38 88 ASP A O 1
ATOM 715 N N . LEU A 1 89 ? -15.815 8.313 8.934 1.00 89.12 89 LEU A N 1
ATOM 716 C CA . LEU A 1 89 ? -16.284 6.953 9.223 1.00 89.12 89 LEU A CA 1
ATOM 717 C C . LEU A 1 89 ? -17.741 6.718 8.816 1.00 89.12 89 LEU A C 1
ATOM 719 O O . LEU A 1 89 ? -18.100 5.594 8.479 1.00 89.12 89 LEU A O 1
ATOM 723 N N . ASN A 1 90 ? -18.572 7.761 8.809 1.00 87.38 90 ASN A N 1
ATOM 724 C CA . ASN A 1 90 ? -19.989 7.630 8.465 1.00 87.38 90 ASN A CA 1
ATOM 725 C C . ASN A 1 90 ? -20.198 7.331 6.969 1.00 87.38 90 ASN A C 1
ATOM 727 O O . ASN A 1 90 ? -21.250 6.836 6.582 1.00 87.38 90 ASN A O 1
ATOM 731 N N . LYS A 1 91 ? -19.210 7.635 6.118 1.00 88.06 91 LYS A N 1
ATOM 732 C CA . LYS A 1 91 ? -19.292 7.460 4.658 1.00 88.06 91 LYS A CA 1
ATOM 733 C C . LYS A 1 91 ? -18.856 6.062 4.194 1.00 88.06 91 LYS A C 1
ATOM 735 O O . LYS A 1 91 ? -18.807 5.808 2.992 1.00 88.06 91 LYS A O 1
ATOM 740 N N . ILE A 1 92 ? -18.481 5.179 5.120 1.00 90.56 92 ILE A N 1
ATOM 741 C CA . ILE A 1 92 ? -17.770 3.927 4.834 1.00 90.56 92 ILE A CA 1
ATOM 742 C C . ILE A 1 92 ? -18.716 2.732 4.932 1.00 90.56 92 ILE A C 1
ATOM 744 O O . ILE A 1 92 ? -19.490 2.624 5.879 1.00 90.56 92 ILE A O 1
ATOM 748 N N . ASN A 1 93 ? -18.605 1.792 3.987 1.00 91.81 93 ASN A N 1
ATOM 749 C CA . ASN A 1 93 ? -19.365 0.544 4.019 1.00 91.81 93 ASN A CA 1
ATOM 750 C C . ASN A 1 93 ? -18.533 -0.589 4.660 1.00 91.81 93 ASN A C 1
ATOM 752 O O . ASN A 1 93 ? -17.508 -0.978 4.090 1.00 91.81 93 ASN A O 1
ATOM 756 N N . PRO A 1 94 ? -18.976 -1.207 5.775 1.00 88.12 94 PRO A N 1
ATOM 757 C CA . PRO A 1 94 ? -18.191 -2.224 6.499 1.00 88.12 94 PRO A CA 1
ATOM 758 C C . PRO A 1 94 ? -17.852 -3.488 5.688 1.00 88.12 94 PRO A C 1
ATOM 760 O O . PRO A 1 94 ? -16.824 -4.146 5.898 1.00 88.12 94 PRO A O 1
ATOM 763 N N . SER A 1 95 ? -18.723 -3.839 4.739 1.00 88.81 95 SER A N 1
ATOM 764 C CA . SER A 1 95 ? -18.574 -5.048 3.925 1.00 88.81 95 SER A CA 1
ATOM 765 C C . SER A 1 95 ? -17.497 -4.894 2.845 1.00 88.81 95 SER A C 1
ATOM 767 O O . SER A 1 95 ? -16.667 -5.785 2.659 1.00 88.81 95 SER A O 1
ATOM 769 N N . THR A 1 96 ? -17.452 -3.743 2.168 1.00 90.38 96 THR A N 1
ATOM 770 C CA . THR A 1 96 ? -16.585 -3.530 0.996 1.00 90.38 96 THR A CA 1
ATOM 771 C C . THR A 1 96 ? -15.281 -2.819 1.316 1.00 90.38 96 THR A C 1
ATOM 773 O O . THR A 1 96 ? -14.309 -2.966 0.569 1.00 90.38 96 THR A O 1
ATOM 776 N N . ASP A 1 97 ? -15.254 -2.040 2.394 1.00 93.56 97 ASP A N 1
ATOM 777 C CA . ASP A 1 97 ? -14.200 -1.071 2.651 1.00 93.56 97 ASP A CA 1
ATOM 778 C C . ASP A 1 97 ? -13.445 -1.383 3.951 1.00 93.56 97 ASP A C 1
ATOM 780 O O . ASP A 1 97 ? -13.909 -2.100 4.840 1.00 93.56 97 ASP A O 1
ATOM 784 N N . VAL A 1 98 ? -12.224 -0.868 4.022 1.00 94.31 98 VAL A N 1
ATOM 785 C CA . VAL A 1 98 ? -11.290 -0.997 5.138 1.00 94.31 98 VAL A CA 1
ATOM 786 C C . VAL A 1 98 ? -10.667 0.361 5.396 1.00 94.31 98 VAL A C 1
ATOM 788 O O . VAL A 1 98 ? -10.345 1.099 4.463 1.00 94.31 98 VAL A O 1
ATOM 791 N N . ILE A 1 99 ? -10.462 0.681 6.667 1.00 95.00 99 ILE A N 1
ATOM 792 C CA . ILE A 1 99 ? -9.953 1.982 7.078 1.00 95.00 99 ILE A CA 1
ATOM 793 C C . ILE A 1 99 ? -8.433 1.941 7.208 1.00 95.00 99 ILE A C 1
ATOM 795 O O . ILE A 1 99 ? -7.855 1.074 7.870 1.00 95.00 99 ILE A O 1
ATOM 799 N N . ARG A 1 100 ? -7.782 2.953 6.638 1.00 94.38 100 ARG A N 1
ATOM 800 C CA . ARG A 1 100 ? -6.410 3.336 6.956 1.00 94.38 100 ARG A CA 1
ATOM 801 C C . ARG A 1 100 ? -6.451 4.710 7.609 1.00 94.38 100 ARG A C 1
ATOM 803 O O . ARG A 1 100 ? -6.851 5.688 6.989 1.00 94.38 100 ARG A O 1
ATOM 810 N N . ILE A 1 101 ? -6.015 4.803 8.856 1.00 95.50 101 ILE A N 1
ATOM 811 C CA . ILE A 1 101 ? -5.960 6.088 9.554 1.00 95.50 101 ILE A CA 1
ATOM 812 C C . ILE A 1 101 ? -4.737 6.868 9.059 1.00 95.50 101 ILE A C 1
ATOM 814 O O . ILE A 1 101 ? -3.636 6.311 9.013 1.00 95.50 101 ILE A O 1
ATOM 818 N N . ALA A 1 102 ? -4.893 8.143 8.709 1.00 95.56 102 ALA A N 1
ATOM 819 C CA . ALA A 1 102 ? -3.777 8.966 8.251 1.00 95.56 102 ALA A CA 1
ATOM 820 C C . ALA A 1 102 ? -2.671 9.107 9.320 1.00 95.56 102 ALA A C 1
ATOM 822 O O . ALA A 1 102 ? -2.922 9.053 10.528 1.00 95.56 102 ALA A O 1
ATOM 823 N N . SER A 1 103 ? -1.424 9.298 8.876 1.00 93.06 103 SER A N 1
ATOM 824 C CA . SER A 1 103 ? -0.260 9.451 9.764 1.00 93.06 103 SER A CA 1
ATOM 825 C C . SER A 1 103 ? -0.332 10.711 10.630 1.00 93.06 103 SER A C 1
ATOM 827 O O . SER A 1 103 ? 0.157 10.697 11.756 1.00 93.06 103 SER A O 1
ATOM 829 N N . THR A 1 104 ? -0.979 11.766 10.128 1.00 94.56 104 THR A N 1
ATOM 830 C CA . THR A 1 104 ? -1.157 13.061 10.803 1.00 94.56 104 THR A CA 1
ATOM 831 C C . THR A 1 104 ? -2.079 12.985 12.026 1.00 94.56 104 THR A C 1
ATOM 833 O O . THR A 1 104 ? -2.060 13.877 12.870 1.00 94.56 104 THR A O 1
ATOM 836 N N . VAL A 1 105 ? -2.902 11.938 12.152 1.00 95.44 105 VAL A N 1
ATOM 837 C CA . VAL A 1 105 ? -3.865 11.832 13.256 1.00 95.44 105 VAL A CA 1
ATOM 838 C C . VAL A 1 105 ? -3.138 11.472 14.556 1.00 95.44 105 VAL A C 1
ATOM 840 O O . VAL A 1 105 ? -2.467 10.442 14.659 1.00 95.44 105 VAL A O 1
ATOM 843 N N . GLY A 1 106 ? -3.290 12.323 15.571 1.00 93.12 106 GLY A N 1
ATOM 844 C CA . GLY A 1 106 ? -2.705 12.122 16.897 1.00 93.12 106 GLY A CA 1
ATOM 845 C C . GLY A 1 106 ? -3.361 10.987 17.693 1.00 93.12 106 GLY A C 1
ATOM 846 O O . GLY A 1 106 ? -4.479 10.566 17.404 1.00 93.12 106 GLY A O 1
ATOM 847 N N . LYS A 1 107 ? -2.67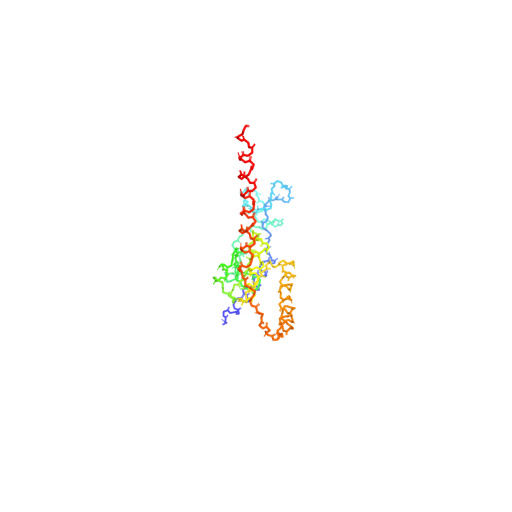7 10.516 18.746 1.00 91.81 107 LYS A N 1
ATOM 848 C CA . LYS A 1 107 ? -3.100 9.355 19.558 1.00 91.81 107 LYS A CA 1
ATOM 849 C C . LYS A 1 107 ? -4.532 9.474 20.098 1.00 91.81 107 LYS A C 1
ATOM 851 O O . LYS A 1 107 ? -5.275 8.505 20.020 1.00 91.81 107 LYS A O 1
ATOM 856 N N . ARG A 1 108 ? -4.930 10.657 20.586 1.00 90.81 108 ARG A N 1
ATOM 857 C CA . ARG A 1 108 ? -6.268 10.890 21.162 1.00 90.81 108 ARG A CA 1
ATOM 858 C C . ARG A 1 108 ? -7.386 10.589 20.157 1.00 90.81 108 ARG A C 1
ATOM 860 O O . ARG A 1 108 ? -8.184 9.691 20.385 1.00 90.81 108 ARG A O 1
ATOM 867 N N . LYS A 1 109 ? -7.347 11.254 18.997 1.00 92.50 109 LYS A N 1
ATOM 868 C CA . LYS A 1 109 ? -8.311 11.047 17.903 1.00 92.50 109 LYS A CA 1
ATOM 869 C C . LYS A 1 109 ? -8.254 9.629 17.332 1.00 92.50 109 LYS A C 1
ATOM 871 O O . LYS A 1 109 ? -9.270 9.096 16.909 1.00 92.50 109 LYS A O 1
ATOM 876 N N . ARG A 1 110 ? -7.075 8.998 17.317 1.00 94.00 110 ARG A N 1
ATOM 877 C CA . ARG A 1 110 ? -6.940 7.604 16.867 1.00 94.00 110 ARG A CA 1
ATOM 878 C C . ARG A 1 110 ? -7.711 6.634 17.755 1.00 94.00 110 ARG A C 1
ATOM 880 O O . ARG A 1 110 ? -8.345 5.742 17.210 1.00 94.00 110 ARG A O 1
ATOM 887 N N . LEU A 1 111 ? -7.687 6.816 19.076 1.00 92.44 111 LEU A N 1
ATOM 888 C 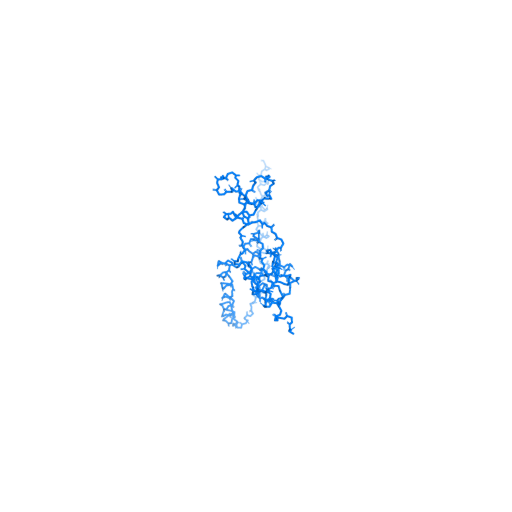CA . LEU A 1 111 ? -8.479 5.989 19.993 1.00 92.44 111 LEU A CA 1
ATOM 889 C C . LEU A 1 111 ? -9.978 6.151 19.732 1.00 92.44 111 LEU A C 1
ATOM 891 O O . LEU A 1 111 ? -10.664 5.152 19.561 1.00 92.44 111 LEU A O 1
ATOM 895 N N . GLU A 1 112 ? -10.451 7.390 19.589 1.00 92.94 112 GLU A N 1
ATOM 896 C CA . GLU A 1 112 ? -11.860 7.689 19.283 1.00 92.94 112 GLU A CA 1
ATOM 897 C C . GLU A 1 112 ? -12.301 7.043 17.951 1.00 92.94 112 GLU A C 1
ATOM 899 O O . GLU A 1 112 ? -13.363 6.428 17.853 1.00 92.94 112 GLU A O 1
ATOM 904 N N . ILE A 1 113 ? -11.454 7.125 16.915 1.00 93.94 113 ILE A N 1
ATOM 905 C CA . ILE A 1 113 ? -11.691 6.474 15.617 1.00 93.94 113 ILE A CA 1
ATOM 906 C C . ILE A 1 113 ? -11.736 4.952 15.764 1.00 93.94 113 ILE A C 1
ATOM 908 O O . ILE A 1 113 ? -12.575 4.306 15.140 1.00 93.94 113 ILE A O 1
ATOM 912 N N . LEU A 1 114 ? -10.844 4.369 16.566 1.00 93.31 114 LEU A N 1
ATOM 913 C CA . LEU A 1 114 ? -10.792 2.925 16.771 1.00 93.31 114 LEU A CA 1
ATOM 914 C C . LEU A 1 114 ? -12.036 2.421 17.507 1.00 93.31 114 LEU A C 1
ATOM 916 O O . LEU A 1 114 ? -12.641 1.453 17.054 1.00 93.31 114 LEU A O 1
ATOM 920 N N . GLU A 1 115 ? -12.457 3.098 18.572 1.00 92.38 115 GLU A N 1
ATOM 921 C CA . GLU A 1 115 ? -13.688 2.789 19.310 1.00 92.38 115 GLU A CA 1
ATOM 922 C C . GLU A 1 115 ? -14.903 2.822 18.383 1.00 92.38 115 GLU A C 1
ATOM 924 O O . GLU A 1 115 ? -15.630 1.834 18.274 1.00 92.38 115 GLU A O 1
ATOM 929 N N . LYS A 1 116 ? -15.062 3.905 17.613 1.00 92.56 116 LYS A N 1
ATOM 930 C CA . LYS A 1 116 ? -16.166 4.017 16.654 1.00 92.56 116 LYS A CA 1
ATOM 931 C C . LYS A 1 116 ? -16.059 3.011 15.501 1.00 92.56 116 LYS A C 1
ATOM 933 O O . LYS A 1 116 ? -17.068 2.550 14.979 1.00 92.56 116 LYS A O 1
ATOM 938 N N . SER A 1 117 ? -14.850 2.634 15.088 1.00 92.12 117 SER A N 1
ATOM 939 C CA . SER A 1 117 ? -14.672 1.604 14.057 1.00 92.12 117 SER A CA 1
ATOM 940 C C . SER A 1 117 ? -15.089 0.216 14.546 1.00 92.12 117 SER A C 1
ATOM 942 O O . SER A 1 117 ? -15.685 -0.534 13.774 1.00 92.12 117 SER A O 1
ATOM 944 N N . LYS A 1 118 ? -14.840 -0.105 15.828 1.00 90.44 118 LYS A N 1
ATOM 945 C CA . LYS A 1 118 ? -15.280 -1.360 16.450 1.00 90.44 118 LYS A CA 1
ATOM 946 C C . LYS A 1 118 ? -16.803 -1.432 16.500 1.00 90.44 118 LYS A C 1
ATOM 948 O O . LYS A 1 118 ? -17.358 -2.453 16.109 1.00 90.44 118 LYS A O 1
ATOM 953 N N . THR A 1 119 ? -17.472 -0.352 16.911 1.00 91.25 119 THR A N 1
ATOM 954 C CA . THR A 1 119 ? -18.944 -0.317 16.975 1.00 91.25 119 THR A CA 1
ATOM 955 C C . THR A 1 119 ? -19.592 -0.433 15.595 1.00 91.25 119 THR A C 1
ATOM 957 O O . THR A 1 119 ? -20.603 -1.111 15.453 1.00 91.25 119 THR A O 1
ATOM 960 N N . LEU A 1 120 ? -18.985 0.157 14.559 1.00 89.69 120 LEU A N 1
ATOM 961 C CA . LEU A 1 120 ? -19.435 0.035 13.165 1.00 89.69 120 LEU A CA 1
ATOM 962 C C . LEU A 1 120 ? -19.017 -1.287 12.486 1.00 89.69 120 LEU A C 1
ATOM 964 O O . LEU A 1 120 ? -19.443 -1.558 11.363 1.00 89.69 120 LEU A O 1
ATOM 968 N N . GLY A 1 121 ? -18.166 -2.100 13.122 1.00 89.50 121 GLY A N 1
ATOM 969 C CA . GLY A 1 121 ? -17.670 -3.363 12.566 1.00 89.50 121 GLY A CA 1
ATOM 970 C C . GLY A 1 121 ? -16.709 -3.204 11.380 1.00 89.50 121 GLY A C 1
ATOM 971 O O . GLY A 1 121 ? -16.582 -4.115 10.557 1.00 89.50 121 GLY A O 1
ATOM 972 N N . VAL A 1 122 ? -16.031 -2.059 11.255 1.00 91.62 122 VAL A N 1
ATOM 973 C CA . VAL A 1 122 ? -15.088 -1.796 10.157 1.00 91.62 122 VAL A CA 1
ATOM 974 C C . VAL A 1 122 ? -13.662 -2.141 10.579 1.00 91.62 122 VAL A C 1
ATOM 976 O O . VAL A 1 122 ? -13.184 -1.735 11.635 1.00 91.62 122 VAL A O 1
ATOM 979 N N . THR A 1 123 ? -12.938 -2.868 9.728 1.00 91.56 123 THR A N 1
ATOM 980 C CA . THR A 1 123 ? -11.543 -3.244 9.991 1.00 91.56 123 THR A CA 1
ATOM 981 C C . THR A 1 123 ? -10.595 -2.063 9.762 1.00 91.56 123 THR A C 1
ATOM 983 O O . THR A 1 123 ? -10.673 -1.390 8.732 1.00 91.56 123 THR A O 1
ATOM 986 N N . VAL A 1 124 ? -9.650 -1.855 10.683 1.00 94.12 124 VAL A N 1
ATOM 987 C CA . VAL A 1 124 ? -8.565 -0.867 10.558 1.00 94.12 124 VAL A CA 1
ATOM 988 C C . VAL A 1 124 ? -7.245 -1.575 10.233 1.00 94.12 124 VAL A C 1
ATOM 990 O O . VAL A 1 124 ? -6.869 -2.522 10.917 1.00 94.12 124 VAL A O 1
ATOM 993 N N . VAL A 1 125 ? -6.521 -1.121 9.202 1.00 93.19 125 VAL A N 1
ATOM 994 C CA . VAL A 1 125 ? -5.270 -1.763 8.723 1.00 93.19 125 VAL A CA 1
ATOM 995 C C . VAL A 1 125 ? -4.074 -1.436 9.603 1.00 93.19 125 VAL A C 1
ATOM 997 O O . VAL A 1 125 ? -3.255 -2.298 9.903 1.00 93.19 125 VAL A O 1
ATOM 1000 N N . ASN A 1 126 ? -3.930 -0.170 9.985 1.00 92.88 126 ASN A N 1
ATOM 1001 C CA . ASN A 1 126 ? -2.721 0.346 10.619 1.00 92.88 126 ASN A CA 1
ATOM 1002 C C . ASN A 1 126 ? -2.910 0.571 12.122 1.00 92.88 126 ASN A C 1
ATOM 1004 O O . ASN A 1 126 ? -2.781 1.697 12.611 1.00 92.88 126 ASN A O 1
ATOM 1008 N N . ILE A 1 127 ? -3.217 -0.503 12.848 1.00 90.88 127 ILE A N 1
ATOM 1009 C CA . ILE A 1 127 ? -3.351 -0.480 14.309 1.00 90.88 127 ILE A CA 1
ATOM 1010 C C . ILE A 1 127 ? -1.956 -0.492 14.939 1.00 90.88 127 ILE A C 1
ATOM 1012 O O . ILE A 1 127 ? -1.126 -1.340 14.606 1.00 90.88 127 ILE A O 1
ATOM 1016 N N . ARG A 1 128 ? -1.680 0.442 15.858 1.00 89.19 128 ARG A N 1
ATOM 1017 C CA . ARG A 1 128 ? -0.431 0.416 16.632 1.00 89.19 128 ARG A CA 1
ATOM 1018 C C . ARG A 1 128 ? -0.579 -0.498 17.855 1.00 89.19 128 ARG A C 1
ATOM 1020 O O . ARG A 1 128 ? -1.632 -0.462 18.491 1.00 89.19 128 ARG A O 1
ATOM 1027 N N . PRO A 1 129 ? 0.471 -1.232 18.269 1.00 84.88 129 PRO A N 1
ATOM 1028 C CA . PRO A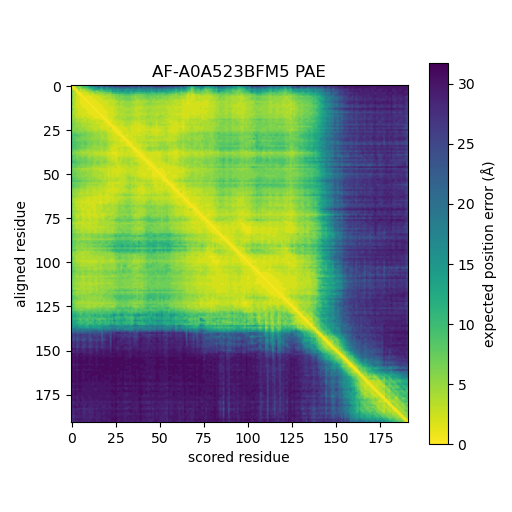 1 129 ? 0.415 -2.060 19.477 1.00 84.88 129 PRO A CA 1
ATOM 1029 C C . PRO A 1 129 ? 0.003 -1.280 20.735 1.00 84.88 129 PRO A C 1
ATOM 1031 O O . PRO A 1 129 ? -0.809 -1.753 21.520 1.00 84.88 129 PRO A O 1
ATOM 1034 N N . SER A 1 130 ? 0.490 -0.045 20.891 1.00 83.56 130 SER A N 1
ATOM 1035 C CA . SER A 1 130 ? 0.140 0.829 22.019 1.00 83.56 130 SER A CA 1
ATOM 1036 C C . SER A 1 130 ? -1.335 1.232 22.050 1.00 83.56 130 SER A C 1
ATOM 1038 O O . SER A 1 130 ? -1.910 1.380 23.121 1.00 83.56 130 SER A O 1
ATOM 1040 N N . GLU A 1 131 ? -1.956 1.400 20.884 1.00 80.44 131 GLU A N 1
ATOM 1041 C CA . GLU A 1 131 ? -3.375 1.745 20.771 1.00 80.44 131 GLU A CA 1
ATOM 1042 C C . GLU A 1 131 ? -4.253 0.555 21.158 1.00 80.44 131 GLU A C 1
ATOM 1044 O O . GLU A 1 131 ? -5.275 0.743 21.808 1.00 80.44 131 GLU A O 1
ATOM 1049 N N . LYS A 1 132 ? -3.814 -0.669 20.837 1.00 78.12 132 LYS A N 1
ATOM 1050 C CA . LYS A 1 132 ? -4.497 -1.900 21.244 1.00 78.12 132 LYS A CA 1
ATOM 1051 C C . LYS A 1 132 ? -4.569 -2.032 22.770 1.00 78.12 132 LYS A C 1
ATOM 1053 O O . LYS A 1 132 ? -5.654 -2.212 23.308 1.00 78.12 132 LYS A O 1
ATOM 1058 N N . VAL A 1 133 ? -3.443 -1.819 23.453 1.00 80.56 133 VAL A N 1
ATOM 1059 C CA . VAL A 1 133 ? -3.368 -1.841 24.926 1.00 80.56 133 VAL A CA 1
ATOM 1060 C C . VAL A 1 133 ? -4.268 -0.773 25.557 1.00 80.56 133 VAL A C 1
ATOM 1062 O O . VAL A 1 133 ? -4.901 -1.013 26.579 1.00 80.56 133 VAL A O 1
ATOM 1065 N N . LEU A 1 134 ? -4.334 0.426 24.971 1.00 80.00 134 LEU A N 1
ATOM 1066 C CA . LEU A 1 134 ? -5.163 1.516 25.497 1.00 80.00 134 LEU A CA 1
ATOM 1067 C C . LEU A 1 134 ? -6.666 1.259 25.329 1.00 80.00 134 LEU A C 1
ATOM 1069 O O . LEU A 1 134 ? -7.436 1.694 26.178 1.00 80.00 134 LEU A O 1
ATOM 1073 N N . LEU A 1 135 ? -7.075 0.559 24.268 1.00 79.25 135 LEU A N 1
ATOM 1074 C CA . LEU A 1 135 ? -8.464 0.134 24.076 1.00 79.25 135 LEU A CA 1
ATOM 1075 C C . LEU A 1 135 ? -8.874 -0.906 25.124 1.00 79.25 135 LEU A C 1
ATOM 1077 O O . LEU A 1 135 ? -9.910 -0.749 25.758 1.00 79.25 135 LEU A O 1
ATOM 1081 N N . GLU A 1 136 ? -8.031 -1.912 25.361 1.00 77.62 136 GLU A N 1
ATOM 1082 C CA . GLU A 1 136 ? -8.262 -2.937 26.392 1.00 77.62 136 GLU A CA 1
ATOM 1083 C C . GLU A 1 136 ? -8.341 -2.302 27.792 1.00 77.62 136 GLU A C 1
ATOM 1085 O O . GLU A 1 136 ? -9.255 -2.578 28.565 1.00 77.62 136 GLU A O 1
ATOM 1090 N N . LYS A 1 137 ? -7.447 -1.347 28.084 1.00 75.56 137 LYS A N 1
ATOM 1091 C CA . LYS A 1 137 ? -7.475 -0.550 29.320 1.00 75.56 137 LYS A CA 1
ATOM 1092 C C . LYS A 1 137 ? -8.660 0.407 29.445 1.00 75.56 137 LYS A C 1
ATOM 1094 O O . LYS A 1 137 ? -8.822 0.964 30.519 1.00 75.56 137 LYS A O 1
ATOM 1099 N N . ARG A 1 138 ? -9.428 0.679 28.388 1.00 66.38 138 ARG A N 1
ATOM 1100 C CA . ARG A 1 138 ? -10.675 1.469 28.457 1.00 66.38 138 ARG A CA 1
ATOM 1101 C C . ARG A 1 138 ? -11.907 0.584 28.598 1.00 66.38 138 ARG A C 1
ATOM 1103 O O . ARG A 1 138 ? -12.878 1.005 29.211 1.00 66.38 138 ARG A O 1
ATOM 1110 N N . GLU A 1 139 ? -11.847 -0.635 28.074 1.00 65.38 139 GLU A N 1
ATOM 1111 C CA . GLU A 1 139 ? -12.901 -1.640 28.223 1.00 65.38 139 GLU A CA 1
ATOM 1112 C C . GLU A 1 139 ? -12.919 -2.203 29.663 1.00 65.38 139 GLU A C 1
ATOM 1114 O O . GLU A 1 139 ? -13.970 -2.197 30.301 1.00 65.38 139 GLU A O 1
ATOM 1119 N N . ALA A 1 140 ? -11.758 -2.543 30.235 1.00 59.06 140 ALA A N 1
ATOM 1120 C CA . ALA A 1 140 ? -11.619 -3.043 31.613 1.00 59.06 140 ALA A CA 1
ATOM 1121 C C . ALA A 1 140 ? -12.148 -2.123 32.752 1.00 59.06 140 ALA A C 1
ATOM 1123 O O . ALA A 1 140 ? -12.817 -2.625 33.653 1.00 59.06 140 ALA A O 1
ATOM 1124 N N . PRO A 1 141 ? -11.936 -0.788 32.765 1.00 51.97 141 PRO A N 1
ATOM 1125 C CA . PRO A 1 141 ? -12.421 0.075 33.847 1.00 51.97 141 PRO A CA 1
ATOM 1126 C C . PRO A 1 141 ? -13.947 0.204 33.881 1.00 51.97 141 PRO A C 1
ATOM 1128 O O . PRO A 1 141 ? -14.489 0.638 34.891 1.00 51.97 141 PRO A O 1
ATOM 1131 N N . SER A 1 142 ? -14.662 -0.181 32.818 1.00 50.31 142 SER A N 1
ATOM 1132 C CA . SER A 1 142 ? -16.130 -0.194 32.842 1.00 50.31 142 SER A CA 1
ATOM 1133 C C . SER A 1 142 ? -16.711 -1.332 33.696 1.00 50.31 142 SER A C 1
ATOM 1135 O O . SER A 1 142 ? -17.835 -1.204 34.181 1.00 50.31 142 SER A O 1
ATOM 1137 N N . GLU A 1 143 ? -15.947 -2.402 33.943 1.00 48.25 143 GLU A N 1
ATOM 1138 C CA . GLU A 1 143 ? -16.338 -3.490 34.850 1.00 48.25 143 GLU A CA 1
ATOM 1139 C C . GLU A 1 143 ? -16.075 -3.110 36.316 1.00 48.25 143 GLU A C 1
ATOM 1141 O O . GLU A 1 143 ? -16.964 -3.255 37.155 1.00 48.25 143 GLU A O 1
ATOM 1146 N N . GLU A 1 144 ? -14.933 -2.481 36.616 1.00 46.81 144 GLU A N 1
ATOM 1147 C CA . GLU A 1 144 ? -14.619 -2.008 37.977 1.00 46.81 144 GLU A CA 1
ATOM 1148 C C . GLU A 1 144 ? -15.531 -0.861 38.454 1.00 46.81 144 GLU A C 1
ATOM 1150 O O . GLU A 1 144 ? -15.814 -0.744 39.649 1.00 46.81 144 GLU A O 1
ATOM 1155 N N . VAL A 1 145 ? -16.011 0.003 37.549 1.00 47.44 145 VAL A N 1
ATOM 1156 C CA . VAL A 1 145 ? -16.948 1.088 37.901 1.00 47.44 145 VAL A CA 1
ATOM 1157 C C . VAL A 1 145 ? -18.359 0.539 38.170 1.00 47.44 145 VAL A C 1
ATOM 1159 O O . VAL A 1 145 ? -19.003 0.979 39.122 1.00 47.44 145 VAL A O 1
ATOM 1162 N N . LYS A 1 146 ? -18.809 -0.492 37.437 1.00 39.91 146 LYS A N 1
ATOM 1163 C CA . LYS A 1 146 ? -20.102 -1.167 37.685 1.00 39.91 146 LYS A CA 1
ATOM 1164 C C . LYS A 1 146 ? -20.138 -1.939 39.011 1.00 39.91 146 LYS A C 1
ATOM 1166 O O . LYS A 1 146 ? -21.172 -1.961 39.682 1.00 39.91 146 LYS A O 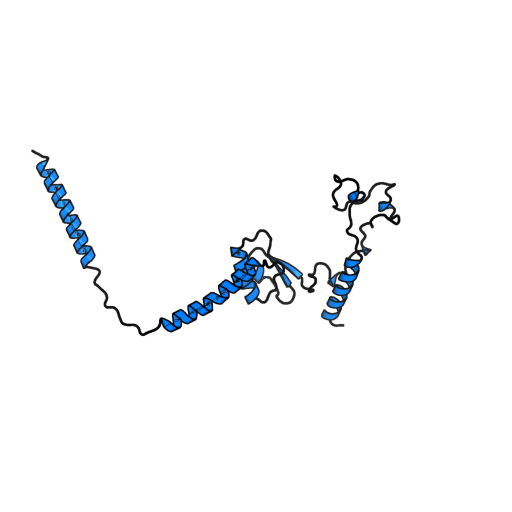1
ATOM 1171 N N . GLU A 1 147 ? -19.022 -2.527 39.439 1.00 40.66 147 GLU A N 1
ATOM 1172 C CA . GLU A 1 147 ? -18.928 -3.164 40.764 1.00 40.66 147 GLU A CA 1
ATOM 1173 C C . GLU A 1 147 ? -18.923 -2.150 41.921 1.00 40.66 147 GLU A C 1
ATOM 1175 O O . GLU A 1 147 ? -19.385 -2.452 43.023 1.00 40.66 147 GLU A O 1
ATOM 1180 N N . LYS A 1 148 ? -18.439 -0.924 41.687 1.00 39.88 148 LYS A N 1
ATOM 1181 C CA . LYS A 1 148 ? -18.460 0.150 42.692 1.00 39.88 148 LYS A CA 1
ATOM 1182 C C . LYS A 1 148 ? -19.827 0.827 42.802 1.00 39.88 148 LYS A C 1
ATOM 1184 O O . LYS A 1 148 ? -20.250 1.133 43.914 1.00 39.88 148 LYS A O 1
ATOM 1189 N N . GLU A 1 149 ? -20.551 0.994 41.696 1.00 38.62 149 GLU A N 1
ATOM 1190 C CA . GLU A 1 149 ? -21.915 1.548 41.712 1.00 38.62 149 GLU A CA 1
ATOM 1191 C C . GLU A 1 149 ? -22.937 0.601 42.360 1.00 38.62 149 GLU A C 1
ATOM 1193 O O . GLU A 1 149 ? -23.828 1.055 43.076 1.00 38.62 149 GLU A O 1
ATOM 1198 N N . THR A 1 150 ? -22.782 -0.716 42.200 1.00 32.41 150 THR A N 1
ATOM 1199 C CA . THR A 1 150 ? -23.668 -1.707 42.845 1.00 32.41 150 THR A CA 1
ATOM 1200 C C . THR A 1 150 ? -23.439 -1.835 44.356 1.00 32.41 150 THR A C 1
ATOM 1202 O O . THR A 1 150 ? -24.381 -2.137 45.083 1.00 32.41 150 THR A O 1
ATOM 1205 N N . LYS A 1 151 ? -22.234 -1.532 44.861 1.00 36.34 151 LYS A N 1
ATOM 1206 C CA . LYS A 1 151 ? -21.948 -1.444 46.308 1.00 36.34 151 LYS A CA 1
ATOM 1207 C C . LYS A 1 151 ? -22.281 -0.083 46.934 1.00 36.34 151 LYS A C 1
ATOM 1209 O O . LYS A 1 151 ? -22.387 -0.000 48.153 1.00 36.34 151 LYS A O 1
ATOM 1214 N N . GLY A 1 152 ? -22.442 0.972 46.133 1.00 33.31 152 GLY A N 1
ATOM 1215 C CA . GLY A 1 152 ? -22.680 2.341 46.606 1.00 33.31 152 GLY A CA 1
ATOM 1216 C C . GLY A 1 152 ? -24.149 2.732 46.806 1.00 33.31 152 GLY A C 1
ATOM 1217 O O . GLY A 1 152 ? -24.410 3.826 47.298 1.00 33.31 152 GLY A O 1
ATOM 1218 N N . LYS A 1 153 ? -25.115 1.880 46.440 1.00 28.55 153 LYS A N 1
ATOM 1219 C CA . LYS A 1 153 ? -26.554 2.164 46.586 1.00 28.55 153 LYS A CA 1
ATOM 1220 C C . LYS A 1 153 ? -27.151 1.430 47.803 1.00 28.55 153 LYS A C 1
ATOM 1222 O O . LYS A 1 153 ? -27.938 0.501 47.652 1.00 28.55 153 LYS A O 1
ATOM 1227 N N . ALA A 1 154 ? -26.753 1.840 49.008 1.00 29.19 154 ALA A N 1
ATOM 1228 C CA . ALA A 1 154 ? -27.553 1.673 50.232 1.00 29.19 154 ALA A CA 1
ATOM 1229 C C . ALA A 1 154 ? -28.506 2.890 50.373 1.00 29.19 154 ALA A C 1
ATOM 1231 O O . ALA A 1 154 ? -28.248 3.902 49.718 1.00 29.19 154 ALA A O 1
ATOM 1232 N N . PRO A 1 155 ? -29.628 2.799 51.116 1.00 32.41 155 PRO A N 1
ATOM 1233 C CA . PRO A 1 155 ? -30.775 3.690 50.943 1.00 32.41 155 PRO A CA 1
ATOM 1234 C C . PRO A 1 155 ? -30.480 5.145 51.318 1.00 32.41 155 PRO A C 1
ATOM 1236 O O . PRO A 1 155 ? -29.704 5.434 52.222 1.00 32.41 155 PRO A O 1
ATOM 1239 N N . GLU A 1 156 ? -31.147 6.034 50.593 1.00 39.97 156 GLU A N 1
ATOM 1240 C CA . GLU A 1 156 ? -31.174 7.485 50.738 1.00 39.97 156 GLU A CA 1
ATOM 1241 C C . GLU A 1 156 ? -31.689 7.882 52.132 1.00 39.97 156 GLU A C 1
ATOM 1243 O O . GLU A 1 156 ? -32.874 7.765 52.429 1.00 39.97 156 GLU A O 1
ATOM 1248 N N . GLU A 1 157 ? -30.773 8.303 53.004 1.00 31.92 157 GLU A N 1
ATOM 1249 C CA . GLU A 1 157 ? -31.077 8.983 54.262 1.00 31.92 157 GLU A CA 1
ATOM 1250 C C . GLU A 1 157 ? -31.178 10.484 53.947 1.00 31.92 157 GLU A C 1
ATOM 1252 O O . GLU A 1 157 ? -30.201 11.116 53.527 1.00 31.92 157 GLU A O 1
ATOM 1257 N N . GLU A 1 158 ? -32.389 11.034 54.053 1.00 40.22 158 GLU A N 1
ATOM 1258 C CA . GLU A 1 158 ? -32.672 12.455 53.849 1.00 40.22 158 GLU A CA 1
ATOM 1259 C C . GLU A 1 158 ? -31.797 13.300 54.789 1.00 40.22 158 GLU A C 1
ATOM 1261 O O . GLU A 1 158 ? -31.917 13.226 56.012 1.00 40.22 158 GLU A O 1
ATOM 1266 N N . ARG A 1 159 ? -30.902 14.125 54.231 1.00 27.77 159 ARG A N 1
ATOM 1267 C CA . ARG A 1 159 ? -30.171 15.128 55.019 1.00 27.77 159 ARG A CA 1
ATOM 1268 C C . ARG A 1 159 ? -31.094 16.313 55.316 1.00 27.77 159 ARG A C 1
ATOM 1270 O O . ARG A 1 159 ? -31.656 16.863 54.365 1.00 27.77 159 ARG A O 1
ATOM 1277 N N . PRO A 1 160 ? -31.199 16.777 56.573 1.00 35.22 160 PRO A N 1
ATOM 1278 C CA . PRO A 1 160 ? -31.826 18.059 56.865 1.00 35.22 160 PRO A CA 1
ATOM 1279 C C . PRO A 1 160 ? -31.007 19.191 56.224 1.00 35.22 160 PRO A C 1
ATOM 1281 O O . PRO A 1 160 ? -29.778 19.182 56.285 1.00 35.22 160 PRO A O 1
ATOM 1284 N N . GLN A 1 161 ? -31.683 20.155 55.600 1.00 36.38 161 GLN A N 1
ATOM 1285 C CA . GLN A 1 161 ? -31.057 21.359 55.049 1.00 36.38 161 GLN A CA 1
ATOM 1286 C C . GLN A 1 161 ? -30.627 22.284 56.200 1.00 36.38 161 GLN A C 1
ATOM 1288 O O . GLN A 1 161 ? -31.461 22.683 57.012 1.00 36.38 161 GLN A O 1
ATOM 1293 N N . GLU A 1 162 ? -29.341 22.629 56.278 1.00 37.53 162 GLU A N 1
ATOM 1294 C CA . GLU A 1 162 ? -28.852 23.685 57.175 1.00 37.53 162 GLU A CA 1
ATOM 1295 C C . GLU A 1 162 ? -29.206 25.073 56.594 1.00 37.53 162 GLU A C 1
ATOM 1297 O O . GLU A 1 162 ? -29.123 25.258 55.376 1.00 37.53 162 GLU A O 1
ATOM 1302 N N . PRO A 1 163 ? -29.630 26.058 57.411 1.00 41.53 163 PRO A N 1
ATOM 1303 C CA . PRO A 1 163 ? -30.106 27.339 56.897 1.00 41.53 163 PRO A CA 1
ATOM 1304 C C . PRO A 1 163 ? -28.949 28.290 56.542 1.00 41.53 163 PRO A C 1
ATOM 1306 O O . PRO A 1 163 ? -28.210 28.744 57.413 1.00 41.53 163 PRO A O 1
ATOM 1309 N N . GLU A 1 164 ? -28.875 28.692 55.268 1.00 39.84 164 GLU A N 1
ATOM 1310 C CA . GLU A 1 164 ? -27.912 29.647 54.671 1.00 39.84 164 GLU A CA 1
ATOM 1311 C C . GLU A 1 164 ? -27.942 31.087 55.256 1.00 39.84 164 GLU A C 1
ATOM 1313 O O . GLU A 1 164 ? -27.281 31.992 54.744 1.00 39.84 164 GLU A O 1
ATOM 1318 N N . GLY A 1 165 ? -28.730 31.339 56.305 1.00 36.66 165 GLY A N 1
ATOM 1319 C CA . GLY A 1 165 ? -28.927 32.672 56.888 1.00 36.66 165 GLY A CA 1
ATOM 1320 C C . GLY A 1 165 ? -27.850 33.098 57.890 1.00 36.66 165 GLY A C 1
ATOM 1321 O O . GLY A 1 165 ? -27.520 34.278 57.963 1.00 36.66 165 GLY A O 1
ATOM 1322 N N . ALA A 1 166 ? -27.254 32.153 58.624 1.00 41.91 166 ALA A N 1
ATOM 1323 C CA . ALA A 1 166 ? -26.336 32.475 59.723 1.00 41.91 166 ALA A CA 1
ATOM 1324 C C . ALA A 1 166 ? -24.947 32.941 59.247 1.00 41.91 166 ALA A C 1
ATOM 1326 O O . ALA A 1 166 ? -24.293 33.744 59.912 1.00 41.91 166 ALA A O 1
ATOM 1327 N N . GLU A 1 167 ? -24.496 32.476 58.078 1.00 39.53 167 GLU A N 1
ATOM 1328 C CA . GLU A 1 167 ? -23.195 32.870 57.520 1.00 39.53 167 GLU A CA 1
ATOM 1329 C C . GLU A 1 167 ? -23.214 34.290 56.937 1.00 39.53 167 GLU A C 1
ATOM 1331 O O . GLU A 1 167 ? -22.192 34.976 56.962 1.00 39.53 167 GLU A O 1
ATOM 1336 N N . LYS A 1 168 ? -24.381 34.761 56.475 1.00 44.41 168 LYS A N 1
ATOM 1337 C CA . LYS A 1 168 ? -24.550 36.123 55.946 1.00 44.41 168 LYS A CA 1
ATOM 1338 C C . LYS A 1 168 ? -24.636 37.161 57.068 1.00 44.41 168 LYS A C 1
ATOM 1340 O O . LYS A 1 168 ? -23.909 38.148 57.014 1.00 44.41 168 LYS A O 1
ATOM 1345 N N . GLU A 1 169 ? -25.390 36.889 58.137 1.00 44.94 169 GLU A N 1
ATOM 1346 C CA . GLU A 1 169 ? -25.454 37.779 59.315 1.00 44.94 169 GLU A CA 1
ATOM 1347 C C . GLU A 1 169 ? -24.104 37.900 60.049 1.00 44.94 169 GLU A C 1
ATOM 1349 O O . GLU A 1 169 ? -23.763 38.957 60.586 1.00 44.94 169 GLU A O 1
ATOM 1354 N N . ALA A 1 170 ? -23.295 36.833 60.064 1.00 49.28 170 ALA A N 1
ATOM 1355 C CA . ALA A 1 170 ? -21.957 36.861 60.658 1.00 49.28 170 ALA A CA 1
ATOM 1356 C C . ALA A 1 170 ? -20.937 37.656 59.820 1.00 49.28 170 ALA A C 1
ATOM 1358 O O . ALA A 1 170 ? -19.933 38.129 60.362 1.00 49.28 170 ALA A O 1
ATOM 1359 N N . MET A 1 171 ? -21.176 37.785 58.511 1.00 42.31 171 MET A N 1
ATOM 1360 C CA . MET A 1 171 ? -20.347 38.569 57.597 1.00 42.31 171 MET A CA 1
ATOM 1361 C C . MET A 1 171 ? -20.712 40.060 57.670 1.00 42.31 171 MET A C 1
ATOM 1363 O O . MET A 1 171 ? -19.805 40.877 57.810 1.00 42.31 171 MET A O 1
ATOM 1367 N N . GLU A 1 172 ? -22.004 40.404 57.727 1.00 49.06 172 GLU A N 1
ATOM 1368 C CA . GLU A 1 172 ? -22.466 41.795 57.904 1.00 49.06 172 GLU A CA 1
ATOM 1369 C C . GLU A 1 172 ? -22.027 42.388 59.251 1.00 49.06 172 GLU A C 1
ATOM 1371 O O . GLU A 1 172 ? -21.452 43.472 59.281 1.00 49.06 172 GLU A O 1
ATOM 1376 N N . ARG A 1 173 ? -22.142 41.648 60.367 1.00 46.56 173 ARG A N 1
ATOM 1377 C CA . ARG A 1 173 ? -21.656 42.133 61.680 1.00 46.56 173 ARG A CA 1
ATOM 1378 C C . ARG A 1 173 ? -20.143 42.354 61.742 1.00 46.56 173 ARG A C 1
ATOM 1380 O O . ARG A 1 173 ? -19.667 43.135 62.565 1.00 46.56 173 ARG A O 1
ATOM 1387 N N . LYS A 1 174 ? -19.373 41.650 60.907 1.00 49.44 174 LYS A N 1
ATOM 1388 C CA . LYS A 1 174 ? -17.920 41.851 60.795 1.00 49.44 174 LYS A CA 1
ATOM 1389 C C . LYS A 1 174 ? -17.573 43.060 59.934 1.00 49.44 174 LYS A C 1
ATOM 1391 O O . LYS A 1 174 ? -16.589 43.727 60.238 1.00 49.44 174 LYS A O 1
ATOM 1396 N N . GLU A 1 175 ? -18.357 43.349 58.899 1.00 49.12 175 GLU A N 1
ATOM 1397 C CA . GLU A 1 175 ? -18.187 44.563 58.095 1.00 49.12 175 GLU A CA 1
ATOM 1398 C C . GLU A 1 175 ? -18.614 45.817 58.866 1.00 49.12 175 GLU A C 1
ATOM 1400 O O . GLU A 1 175 ? -17.876 46.801 58.860 1.00 49.12 175 GLU A O 1
ATOM 1405 N N . GLU A 1 176 ? -19.715 45.761 59.622 1.00 50.09 176 GLU A N 1
ATOM 1406 C CA . GLU A 1 176 ? -20.158 46.859 60.494 1.00 50.09 176 GLU A CA 1
ATOM 1407 C C . GLU A 1 176 ? -19.120 47.183 61.581 1.00 50.09 176 GLU A C 1
ATOM 1409 O O . GLU A 1 176 ? -18.811 48.352 61.815 1.00 50.09 176 GLU A O 1
ATOM 1414 N N . GLY A 1 177 ? -18.503 46.158 62.184 1.00 48.03 177 GLY A N 1
ATOM 1415 C CA . GLY A 1 177 ? -17.420 46.340 63.156 1.00 48.03 177 GLY A CA 1
ATOM 1416 C C . GLY A 1 177 ? -16.167 46.990 62.557 1.00 48.03 177 GLY A C 1
ATOM 1417 O O . GLY A 1 177 ? -15.559 47.852 63.186 1.00 48.03 177 GLY A O 1
ATOM 1418 N N . TRP A 1 178 ? -15.810 46.641 61.316 1.00 37.69 178 TRP A N 1
ATOM 1419 C CA . TRP A 1 178 ? -14.654 47.226 60.622 1.00 37.69 178 TRP A CA 1
ATOM 1420 C C . TRP A 1 178 ? -14.900 48.662 60.148 1.00 37.69 178 TRP A C 1
ATOM 1422 O O . TRP A 1 178 ? -13.945 49.418 59.950 1.00 37.69 178 TRP A O 1
ATOM 1432 N N . SER A 1 179 ? -16.167 49.016 59.923 1.00 47.66 179 SER A N 1
ATOM 1433 C CA . SER A 1 179 ? -16.580 50.355 59.508 1.00 47.66 179 SER A CA 1
ATOM 1434 C C . SER A 1 179 ? -16.642 51.319 60.698 1.00 47.66 179 SER A C 1
ATOM 1436 O O . SER A 1 179 ? -16.144 52.435 60.580 1.00 47.66 179 SER A O 1
ATOM 1438 N N . ALA A 1 180 ? -17.126 50.871 61.864 1.00 54.81 180 ALA A N 1
ATOM 1439 C CA . ALA A 1 180 ? -17.133 51.666 63.099 1.00 54.81 180 ALA A CA 1
ATOM 1440 C C . ALA A 1 180 ? -15.711 51.987 63.605 1.00 54.81 180 ALA A C 1
ATOM 1442 O O . ALA A 1 180 ? -15.411 53.122 63.964 1.00 54.81 180 ALA A O 1
ATOM 1443 N N . GLU A 1 181 ? -14.793 51.019 63.528 1.00 47.81 181 GLU A N 1
ATOM 1444 C CA . GLU A 1 181 ? -13.382 51.196 63.916 1.00 47.81 181 GLU A CA 1
ATOM 1445 C C . GLU A 1 181 ? -12.606 52.117 62.944 1.00 47.81 181 GLU A C 1
ATOM 1447 O O . GLU A 1 181 ? -11.524 52.624 63.259 1.00 47.81 181 GLU A O 1
ATOM 1452 N N . ARG A 1 182 ? -13.154 52.343 61.740 1.00 45.91 182 ARG A N 1
ATOM 1453 C CA . ARG A 1 182 ? -12.611 53.272 60.741 1.00 45.91 182 ARG A CA 1
ATOM 1454 C C . ARG A 1 182 ? -13.130 54.698 60.957 1.00 45.91 182 ARG A C 1
ATOM 1456 O O . ARG A 1 182 ? -12.336 55.622 60.832 1.00 45.91 182 ARG A O 1
ATOM 1463 N N . GLU A 1 183 ? -14.394 54.866 61.349 1.00 50.12 183 GLU A N 1
ATOM 1464 C CA . GLU A 1 183 ? -14.970 56.173 61.714 1.00 50.12 183 GLU A CA 1
ATOM 1465 C C . GLU A 1 183 ? -14.402 56.725 63.033 1.00 50.12 183 GLU A C 1
ATOM 1467 O O . GLU A 1 183 ? -14.114 57.919 63.115 1.00 50.12 183 GLU A O 1
ATOM 1472 N N . GLU A 1 184 ? -14.146 55.879 64.040 1.00 52.12 184 GLU A N 1
ATOM 1473 C CA . GLU A 1 184 ? -13.504 56.319 65.292 1.00 52.12 184 GLU A CA 1
ATOM 1474 C C . GLU A 1 184 ? -12.082 56.853 65.052 1.00 52.12 184 GLU A C 1
ATOM 1476 O O . GLU A 1 184 ? -11.701 57.877 65.615 1.00 52.12 184 GLU A O 1
ATOM 1481 N N . LYS A 1 185 ? -11.324 56.236 64.135 1.00 55.69 185 LYS A N 1
ATOM 1482 C CA . LYS A 1 185 ? -9.992 56.718 63.728 1.00 55.69 185 LYS A CA 1
ATOM 1483 C C . LYS A 1 185 ? -10.013 58.003 62.903 1.00 55.69 185 LYS A C 1
ATOM 1485 O O . LYS A 1 185 ? -9.005 58.706 62.874 1.00 55.69 185 LYS A O 1
ATOM 1490 N N . GLU A 1 186 ? -11.109 58.296 62.208 1.00 53.41 186 GLU A N 1
ATOM 1491 C CA . GLU A 1 186 ? -11.257 59.534 61.436 1.00 53.41 186 GLU A CA 1
ATOM 1492 C C . GLU A 1 186 ? -11.667 60.719 62.325 1.00 53.41 186 GLU A C 1
ATOM 1494 O O . GLU A 1 186 ? -11.225 61.838 62.069 1.00 53.41 186 GLU A O 1
ATOM 1499 N N . LEU A 1 187 ? -12.414 60.481 63.412 1.00 53.84 187 LEU A N 1
ATOM 1500 C CA . LEU A 1 187 ? -12.758 61.500 64.415 1.00 53.84 187 LEU A CA 1
ATOM 1501 C C . LEU A 1 187 ? -11.604 61.821 65.380 1.00 53.84 187 LEU A C 1
ATOM 1503 O O . LEU A 1 187 ? -11.456 62.970 65.788 1.00 53.84 187 LEU A O 1
ATOM 1507 N N . GLU A 1 188 ? -10.748 60.848 65.702 1.00 53.84 188 GLU A N 1
ATOM 1508 C CA . GLU A 1 188 ? -9.534 61.066 66.513 1.00 53.84 188 GLU A CA 1
ATOM 1509 C C . GLU A 1 188 ? -8.415 61.798 65.736 1.00 53.84 188 GLU A C 1
ATOM 1511 O O . GLU A 1 188 ? -7.442 62.268 66.320 1.00 53.84 188 GLU A O 1
ATOM 1516 N N . GLY A 1 189 ? -8.548 61.901 64.407 1.00 50.09 189 GLY A N 1
ATOM 1517 C CA . GLY A 1 189 ? -7.617 62.598 63.514 1.00 50.09 189 GLY A CA 1
ATOM 1518 C C . GLY A 1 189 ? -7.997 64.045 63.184 1.00 50.09 189 GLY A C 1
ATOM 1519 O O . GLY A 1 189 ? -7.325 64.665 62.356 1.00 50.09 189 GLY A O 1
ATOM 1520 N N . SER A 1 190 ? -9.066 64.578 63.787 1.00 53.25 190 SER A N 1
ATOM 1521 C CA . SER A 1 190 ? -9.535 65.955 63.595 1.00 53.25 190 SER A CA 1
ATOM 1522 C C . SER A 1 190 ? -9.597 66.755 64.907 1.00 53.25 190 SER A C 1
ATOM 1524 O O . SER A 1 190 ? -10.623 67.363 65.203 1.00 53.25 190 SER A O 1
ATOM 1526 N N . GLU A 1 191 ? -8.505 66.770 65.674 1.00 43.28 191 GLU A N 1
ATOM 1527 C CA . GLU A 1 191 ? -8.164 67.812 66.665 1.00 43.28 191 GLU A CA 1
ATOM 1528 C C . GLU A 1 191 ? -6.709 68.267 66.483 1.00 43.28 191 GLU A C 1
ATOM 1530 O O . GLU A 1 191 ? -5.842 67.413 66.180 1.00 43.28 191 GLU A O 1
#